Protein AF-A0A452ZP72-F1 (afdb_monomer_lite)

Structure (mmCIF, N/CA/C/O backbone):
data_AF-A0A452ZP72-F1
#
_entry.id   AF-A0A452ZP72-F1
#
loop_
_atom_site.group_PDB
_atom_site.id
_atom_site.type_symbol
_atom_site.label_atom_id
_atom_site.label_alt_id
_atom_site.label_comp_id
_atom_site.label_asym_id
_atom_site.label_entity_id
_atom_site.label_seq_id
_atom_site.pdbx_PDB_ins_code
_atom_site.Cartn_x
_atom_site.Cartn_y
_atom_site.Cartn_z
_atom_site.occupancy
_atom_site.B_iso_or_equiv
_atom_site.auth_seq_id
_atom_site.auth_comp_id
_atom_site.auth_asym_id
_atom_site.auth_atom_id
_atom_site.pdbx_PDB_model_num
ATOM 1 N N . MET A 1 1 ? 50.138 12.616 -92.833 1.00 68.25 1 MET A N 1
ATOM 2 C CA . MET A 1 1 ? 49.060 11.686 -92.427 1.00 68.25 1 MET A CA 1
ATOM 3 C C . MET A 1 1 ? 49.504 10.862 -91.220 1.00 68.25 1 MET A C 1
ATOM 5 O O . MET A 1 1 ? 48.942 11.071 -90.161 1.00 68.25 1 MET A O 1
ATOM 9 N N . LEU A 1 2 ? 50.589 10.076 -91.317 1.00 76.06 2 LEU A N 1
ATOM 10 C CA . LEU A 1 2 ? 51.100 9.261 -90.197 1.00 76.06 2 LEU A CA 1
ATOM 11 C C . LEU A 1 2 ? 51.446 10.046 -88.912 1.00 76.06 2 LEU A C 1
ATOM 13 O O . LEU A 1 2 ? 51.078 9.620 -87.826 1.00 76.06 2 LEU A O 1
ATOM 17 N N . GLU A 1 3 ? 52.134 11.191 -89.017 1.00 76.25 3 GLU A N 1
ATOM 18 C CA . GLU A 1 3 ? 52.510 11.990 -87.833 1.00 76.25 3 GLU A CA 1
ATOM 19 C C . GLU A 1 3 ? 51.294 12.536 -87.075 1.00 76.25 3 GLU A C 1
ATOM 21 O O . GLU A 1 3 ? 51.288 12.573 -85.848 1.00 76.25 3 GLU A O 1
ATOM 26 N N . GLN A 1 4 ? 50.237 12.911 -87.797 1.00 81.62 4 GLN A N 1
ATOM 27 C CA . GLN A 1 4 ? 49.024 13.457 -87.196 1.00 81.62 4 GLN A CA 1
ATOM 28 C C . GLN A 1 4 ? 48.203 12.370 -86.487 1.00 81.62 4 GLN A C 1
ATOM 30 O O . GLN A 1 4 ? 47.705 12.612 -85.389 1.00 81.62 4 GLN A O 1
ATOM 35 N N . ASP A 1 5 ? 48.150 11.155 -87.043 1.00 85.94 5 ASP A N 1
ATOM 36 C CA . ASP A 1 5 ? 47.525 9.994 -86.393 1.00 85.94 5 ASP A CA 1
ATOM 37 C C . ASP A 1 5 ? 48.260 9.583 -85.105 1.00 85.94 5 ASP A C 1
ATOM 39 O O . ASP A 1 5 ? 47.629 9.204 -84.115 1.00 85.94 5 ASP A O 1
ATOM 43 N N . ILE A 1 6 ? 49.594 9.700 -85.083 1.00 86.75 6 ILE A N 1
ATOM 44 C CA . ILE A 1 6 ? 50.407 9.439 -83.885 1.00 86.75 6 ILE A CA 1
ATOM 45 C C . ILE A 1 6 ? 50.089 10.460 -82.788 1.00 86.75 6 ILE A C 1
ATOM 47 O O . ILE A 1 6 ? 49.856 10.066 -81.646 1.00 86.75 6 ILE A O 1
ATOM 51 N N . VAL A 1 7 ? 50.021 11.753 -83.121 1.00 89.75 7 VAL A N 1
ATOM 52 C CA . VAL A 1 7 ? 49.696 12.821 -82.157 1.00 89.75 7 VAL A CA 1
ATOM 53 C C . VAL A 1 7 ? 48.301 12.627 -81.553 1.00 89.75 7 VAL A C 1
ATOM 55 O O . VAL A 1 7 ? 48.147 12.713 -80.335 1.00 89.75 7 VAL A O 1
ATOM 58 N N . VAL A 1 8 ? 47.295 12.295 -82.371 1.00 91.00 8 VAL A N 1
ATOM 59 C CA . VAL A 1 8 ? 45.926 12.024 -81.891 1.00 91.00 8 VAL A CA 1
ATOM 60 C C . VAL A 1 8 ? 45.893 10.805 -80.965 1.00 91.00 8 VAL A C 1
ATOM 62 O O . VAL A 1 8 ? 45.241 10.839 -79.921 1.00 91.00 8 VAL A O 1
ATOM 65 N N . LYS A 1 9 ? 46.630 9.738 -81.295 1.00 91.81 9 LYS A N 1
ATOM 66 C CA . LYS A 1 9 ? 46.684 8.531 -80.461 1.00 91.81 9 LYS A CA 1
ATOM 67 C C . LYS A 1 9 ? 47.405 8.758 -79.131 1.00 91.81 9 LYS A C 1
ATOM 69 O O . LYS A 1 9 ? 46.977 8.205 -78.121 1.00 91.81 9 LYS A O 1
ATOM 74 N N . VAL A 1 10 ? 48.452 9.586 -79.108 1.00 92.44 10 VAL A N 1
ATOM 75 C CA . VAL A 1 10 ? 49.142 9.989 -77.870 1.00 92.44 10 VAL A CA 1
ATOM 76 C C . VAL A 1 10 ? 48.218 10.819 -76.977 1.00 92.44 10 VAL A C 1
ATOM 78 O O . VAL A 1 10 ? 48.087 10.495 -75.801 1.00 92.44 10 VAL A O 1
ATOM 81 N N . ALA A 1 11 ? 47.515 11.812 -77.532 1.00 92.12 11 ALA A N 1
ATOM 82 C CA . ALA A 1 11 ? 46.556 12.623 -76.778 1.00 92.12 11 ALA A CA 1
ATOM 83 C C . ALA A 1 11 ? 45.391 11.783 -76.218 1.00 92.12 11 ALA A C 1
ATOM 85 O O . ALA A 1 11 ? 45.000 11.953 -75.065 1.00 92.12 11 ALA A O 1
ATOM 86 N N . SER A 1 12 ? 44.873 10.830 -77.003 1.00 94.19 12 SER A N 1
ATOM 87 C CA . SER A 1 12 ? 43.841 9.888 -76.547 1.00 94.19 12 SER A CA 1
ATOM 88 C C . SER A 1 12 ? 44.332 9.002 -75.400 1.00 94.19 12 SER A C 1
ATOM 90 O O . SER A 1 12 ? 43.597 8.782 -74.442 1.00 94.19 12 SER A O 1
ATOM 92 N N . LEU A 1 13 ? 45.567 8.501 -75.482 1.00 95.19 13 LEU A N 1
ATOM 93 C CA . LEU A 1 13 ? 46.164 7.661 -74.443 1.00 95.19 13 LEU A CA 1
ATOM 94 C C . LEU A 1 13 ? 46.450 8.454 -73.160 1.00 95.19 13 LEU A C 1
ATOM 96 O O . LEU A 1 13 ? 46.356 7.912 -72.061 1.00 95.19 13 LEU A O 1
ATOM 100 N N . GLU A 1 14 ? 46.803 9.731 -73.281 1.00 94.25 14 GLU A N 1
ATOM 101 C CA . GLU A 1 14 ? 46.988 10.620 -72.135 1.00 94.25 14 GLU A CA 1
ATOM 102 C C . GLU A 1 14 ? 45.658 10.937 -71.435 1.00 94.25 14 GLU A C 1
ATOM 104 O O . GLU A 1 14 ? 45.589 10.856 -70.209 1.00 94.25 14 GLU A O 1
ATOM 109 N N . ALA A 1 15 ? 44.588 11.193 -72.193 1.00 94.62 15 ALA A N 1
ATOM 110 C CA . ALA A 1 15 ? 43.245 11.379 -71.644 1.00 94.62 15 ALA A CA 1
ATOM 111 C C . ALA A 1 15 ? 42.736 10.120 -70.915 1.00 94.62 15 ALA A C 1
ATOM 113 O O . ALA A 1 15 ? 42.246 10.215 -69.792 1.00 94.62 15 ALA A O 1
ATOM 114 N N . GLU A 1 16 ? 42.927 8.934 -71.501 1.00 95.38 16 GLU A N 1
ATOM 115 C CA . GLU A 1 16 ? 42.544 7.658 -70.879 1.00 95.38 16 GLU A CA 1
ATOM 116 C C . GLU A 1 16 ? 43.328 7.388 -69.581 1.00 95.38 16 GLU A C 1
ATOM 118 O O . GLU A 1 16 ? 42.783 6.857 -68.612 1.00 95.38 16 GLU A O 1
ATOM 123 N N . LYS A 1 17 ? 44.611 7.771 -69.519 1.00 95.69 17 LYS A N 1
ATOM 124 C CA . LYS A 1 17 ? 45.401 7.688 -68.280 1.00 95.69 17 LYS A CA 1
ATOM 125 C C . LYS A 1 17 ? 44.855 8.612 -67.197 1.00 95.69 17 LYS A C 1
ATOM 127 O O . LYS A 1 17 ? 44.694 8.168 -66.064 1.00 95.69 17 LYS A O 1
ATOM 132 N N . GLN A 1 18 ? 44.541 9.859 -67.546 1.00 95.88 18 GLN A N 1
ATOM 133 C CA . GLN A 1 18 ? 43.963 10.819 -66.602 1.00 95.88 18 GLN A CA 1
ATOM 134 C C . GLN A 1 18 ? 42.604 10.343 -66.072 1.00 95.88 18 GLN A C 1
ATOM 136 O O . GLN A 1 18 ? 42.349 10.434 -64.871 1.00 95.88 18 GLN A O 1
ATOM 141 N N . GLU A 1 19 ? 41.753 9.791 -66.938 1.00 95.94 19 GLU A N 1
ATOM 142 C CA . GLU A 1 19 ? 40.470 9.208 -66.540 1.00 95.94 19 GLU A CA 1
ATOM 143 C C . GLU A 1 19 ? 40.663 7.996 -65.617 1.00 95.94 19 GLU A C 1
ATOM 145 O O . GLU A 1 19 ? 40.038 7.920 -64.559 1.00 95.94 19 GLU A O 1
ATOM 150 N N . ASN A 1 20 ? 41.582 7.085 -65.951 1.00 96.44 20 ASN A N 1
ATOM 151 C CA . ASN A 1 20 ? 41.918 5.948 -65.092 1.00 96.44 20 ASN A CA 1
ATOM 152 C C . ASN A 1 20 ? 42.427 6.387 -63.712 1.00 96.44 20 ASN A C 1
ATOM 154 O O . ASN A 1 20 ? 42.046 5.794 -62.701 1.00 96.44 20 ASN A O 1
ATOM 158 N N . ASP A 1 21 ? 43.264 7.421 -63.646 1.00 96.81 21 ASP A N 1
ATOM 159 C CA . ASP A 1 21 ? 43.765 7.959 -62.381 1.00 96.81 21 ASP A CA 1
ATOM 160 C C . ASP A 1 21 ? 42.638 8.609 -61.559 1.00 96.81 21 ASP A C 1
ATOM 162 O O . ASP A 1 21 ? 42.568 8.412 -60.341 1.00 96.81 21 ASP A O 1
ATOM 166 N N . ALA A 1 22 ? 41.701 9.307 -62.209 1.00 97.62 22 ALA A N 1
ATOM 167 C CA . ALA A 1 22 ? 40.515 9.863 -61.557 1.00 97.62 22 ALA A CA 1
ATOM 168 C C . ALA A 1 22 ? 39.582 8.766 -61.009 1.00 97.62 22 ALA A C 1
ATOM 170 O O . ALA A 1 22 ? 39.142 8.853 -59.859 1.00 97.62 22 ALA A O 1
ATOM 171 N N . ILE A 1 23 ? 39.329 7.707 -61.787 1.00 97.44 23 ILE A N 1
ATOM 172 C CA . ILE A 1 23 ? 38.537 6.543 -61.357 1.00 97.44 23 ILE A CA 1
ATOM 173 C C . ILE A 1 23 ? 39.211 5.854 -60.170 1.00 97.44 23 ILE A C 1
ATOM 175 O O . ILE A 1 23 ? 38.547 5.556 -59.178 1.00 97.44 23 ILE A O 1
ATOM 179 N N . ARG A 1 24 ? 40.532 5.641 -60.225 1.00 97.44 24 ARG A N 1
ATOM 180 C CA . ARG A 1 24 ? 41.296 5.047 -59.117 1.00 97.44 24 ARG A CA 1
ATOM 181 C C . ARG A 1 24 ? 41.194 5.877 -57.846 1.00 97.44 24 ARG A C 1
ATOM 183 O O . ARG A 1 24 ? 40.966 5.310 -56.782 1.00 97.44 24 ARG A O 1
ATOM 190 N N . LYS A 1 25 ? 41.311 7.202 -57.949 1.00 97.88 25 LYS A N 1
ATOM 191 C CA . LYS A 1 25 ? 41.147 8.098 -56.800 1.00 97.88 25 LYS A CA 1
ATOM 192 C C . LYS A 1 25 ? 39.739 8.000 -56.210 1.00 97.88 25 LYS A C 1
ATOM 194 O O . LYS A 1 25 ? 39.600 7.807 -55.007 1.00 97.88 25 LYS A O 1
ATOM 199 N N . SER A 1 26 ? 38.703 8.063 -57.048 1.00 97.94 26 SER A N 1
ATOM 200 C CA . SER A 1 26 ? 37.313 7.931 -56.595 1.00 97.94 26 SER A CA 1
ATOM 201 C C . SER A 1 26 ? 37.032 6.563 -55.963 1.00 97.94 26 SER A C 1
ATOM 203 O O . SER A 1 26 ? 36.292 6.493 -54.983 1.00 97.94 26 SER A O 1
ATOM 205 N N . LEU A 1 27 ? 37.644 5.490 -56.476 1.00 98.25 27 LEU A N 1
ATOM 206 C CA . LEU A 1 27 ? 37.532 4.146 -55.913 1.00 98.25 27 LEU A CA 1
ATOM 207 C C . LEU A 1 27 ? 38.134 4.069 -54.505 1.00 98.25 27 LEU A C 1
ATOM 209 O O . LEU A 1 27 ? 37.490 3.521 -53.613 1.00 98.25 27 LEU A O 1
ATOM 213 N N . VAL A 1 28 ? 39.322 4.643 -54.294 1.00 97.88 28 VAL A N 1
ATOM 214 C CA . VAL A 1 28 ? 39.957 4.706 -52.965 1.00 97.88 28 VAL A CA 1
ATOM 215 C C . VAL A 1 28 ? 39.090 5.510 -51.996 1.00 97.88 28 VAL A C 1
ATOM 217 O O . VAL A 1 28 ? 38.770 5.030 -50.914 1.00 97.88 28 VAL A O 1
ATOM 220 N N . GLU A 1 29 ? 38.607 6.684 -52.408 1.00 98.06 29 GLU A N 1
ATOM 221 C CA . GLU A 1 29 ? 37.721 7.506 -51.574 1.00 98.06 29 GLU A CA 1
ATOM 222 C C . GLU A 1 29 ? 36.384 6.809 -51.242 1.00 98.06 29 GLU A C 1
ATOM 224 O O . GLU A 1 29 ? 35.776 7.072 -50.200 1.00 98.06 29 GLU A O 1
ATOM 229 N N . ALA A 1 30 ? 35.877 5.945 -52.127 1.00 98.00 30 ALA A N 1
ATOM 230 C CA . ALA A 1 30 ? 34.689 5.135 -51.868 1.00 98.00 30 ALA A CA 1
ATOM 231 C C . ALA A 1 30 ? 34.986 3.975 -50.902 1.00 98.00 30 ALA A C 1
ATOM 233 O O . ALA A 1 30 ? 34.149 3.662 -50.054 1.00 98.00 30 ALA A O 1
ATOM 234 N N . GLN A 1 31 ? 36.170 3.362 -50.996 1.00 97.88 31 GLN A N 1
ATOM 235 C CA . GLN A 1 31 ? 36.631 2.332 -50.060 1.00 97.88 31 GLN A CA 1
ATOM 236 C C . GLN A 1 31 ? 36.780 2.896 -48.645 1.00 97.88 31 GLN A C 1
ATOM 238 O O . GLN A 1 31 ? 36.205 2.338 -47.715 1.00 97.88 31 GLN A O 1
ATOM 243 N N . GLU A 1 32 ? 37.431 4.050 -48.493 1.00 98.00 32 GLU A N 1
ATOM 244 C CA . GLU A 1 32 ? 37.583 4.722 -47.195 1.00 98.00 32 GLU A CA 1
ATOM 245 C C . GLU A 1 32 ? 36.224 5.066 -46.563 1.00 98.00 32 GLU A C 1
ATOM 247 O O . GLU A 1 32 ? 36.004 4.825 -45.374 1.00 98.00 32 GLU A O 1
ATOM 252 N N . ARG A 1 33 ? 35.268 5.569 -47.360 1.00 98.12 33 ARG A N 1
ATOM 253 C CA . ARG A 1 33 ? 33.898 5.823 -46.880 1.00 98.12 33 ARG A CA 1
ATOM 254 C C . ARG A 1 33 ? 33.176 4.545 -46.460 1.00 98.12 33 ARG A C 1
ATOM 256 O O . ARG A 1 33 ? 32.444 4.571 -45.473 1.00 98.12 33 ARG A O 1
ATOM 263 N N . ASN A 1 34 ? 33.353 3.444 -47.189 1.00 98.06 34 ASN A N 1
ATOM 264 C CA . ASN A 1 34 ? 32.767 2.160 -46.809 1.00 98.06 34 ASN A CA 1
ATOM 265 C C . ASN A 1 34 ? 33.345 1.659 -45.483 1.00 98.06 34 ASN A C 1
ATOM 267 O O . ASN A 1 34 ? 32.577 1.233 -44.622 1.00 98.06 34 ASN A O 1
ATOM 271 N N . ASP A 1 35 ? 34.658 1.766 -45.283 1.00 98.00 35 ASP A N 1
ATOM 272 C CA . ASP A 1 35 ? 35.307 1.381 -44.027 1.00 98.00 35 ASP A CA 1
ATOM 273 C C . ASP A 1 35 ? 34.792 2.221 -42.848 1.00 98.00 35 ASP A C 1
ATOM 275 O O . ASP A 1 35 ? 34.465 1.677 -41.789 1.00 98.00 35 ASP A O 1
ATOM 279 N N . GLU A 1 36 ? 34.623 3.534 -43.039 1.00 98.19 36 GLU A N 1
ATOM 280 C CA . GLU A 1 36 ? 34.027 4.415 -42.028 1.00 98.19 36 GLU A CA 1
ATOM 281 C C . GLU A 1 36 ? 32.575 4.013 -41.703 1.00 98.19 36 GLU A C 1
ATOM 283 O O . GLU A 1 36 ? 32.181 3.961 -40.532 1.00 98.19 36 GLU A O 1
ATOM 288 N N . LEU A 1 37 ? 31.770 3.696 -42.723 1.00 98.44 37 LEU A N 1
ATOM 289 C CA . LEU A 1 37 ? 30.397 3.223 -42.540 1.00 98.44 37 LEU A CA 1
ATOM 290 C C . LEU A 1 37 ? 30.350 1.880 -41.805 1.00 98.44 37 LEU A C 1
ATOM 292 O O . LEU A 1 37 ? 29.521 1.720 -40.910 1.00 98.44 37 LEU A O 1
ATOM 296 N N . PHE A 1 38 ? 31.251 0.943 -42.109 1.00 98.44 38 PHE A N 1
ATOM 297 C CA . PHE A 1 38 ? 31.338 -0.333 -41.397 1.00 98.44 38 PHE A CA 1
ATOM 298 C C . PHE A 1 38 ? 31.650 -0.147 -39.912 1.00 98.44 38 PHE A C 1
ATOM 300 O O . PHE A 1 38 ? 31.042 -0.818 -39.073 1.00 98.44 38 PHE A O 1
ATOM 307 N N . MET A 1 39 ? 32.542 0.785 -39.565 1.00 98.00 39 MET A N 1
ATOM 308 C CA . MET A 1 39 ? 32.821 1.096 -38.159 1.00 98.00 39 MET A CA 1
ATOM 309 C C . MET A 1 39 ? 31.594 1.691 -37.460 1.00 98.00 39 MET A C 1
ATOM 311 O O . MET A 1 39 ? 31.232 1.242 -36.373 1.00 98.00 39 MET A O 1
ATOM 315 N N . LYS A 1 40 ? 30.879 2.621 -38.108 1.00 98.38 40 LYS A N 1
ATOM 316 C CA . LYS A 1 40 ? 29.635 3.195 -37.562 1.00 98.38 40 LYS A CA 1
ATOM 317 C C . LYS A 1 40 ? 28.533 2.151 -37.373 1.00 98.38 40 LYS A C 1
ATOM 319 O O . LYS A 1 40 ? 27.814 2.213 -36.376 1.00 98.38 40 LYS A O 1
ATOM 324 N N . ILE A 1 41 ? 28.397 1.201 -38.301 1.00 98.31 41 ILE A N 1
ATOM 325 C CA . ILE A 1 41 ? 27.439 0.090 -38.189 1.00 98.31 41 ILE A CA 1
ATOM 326 C C . ILE A 1 41 ? 27.772 -0.756 -36.962 1.00 98.31 41 ILE A C 1
ATOM 328 O O . ILE A 1 41 ? 26.896 -0.958 -36.127 1.00 98.31 41 ILE A O 1
ATOM 332 N N . ARG A 1 42 ? 29.036 -1.156 -36.788 1.00 98.12 42 ARG A N 1
ATOM 333 C CA . ARG A 1 42 ? 29.473 -1.947 -35.628 1.00 98.12 42 ARG A CA 1
ATOM 334 C C . ARG A 1 42 ? 29.208 -1.233 -34.300 1.00 98.12 42 ARG A C 1
ATOM 336 O O . ARG A 1 42 ? 28.693 -1.839 -33.362 1.00 98.12 42 ARG A O 1
ATOM 343 N N . ASP A 1 43 ? 29.519 0.058 -34.219 1.00 98.25 43 ASP A N 1
ATOM 344 C CA . ASP A 1 43 ? 29.255 0.862 -33.021 1.00 98.25 43 ASP A CA 1
ATOM 345 C C . ASP A 1 43 ? 27.753 0.972 -32.728 1.00 98.25 43 ASP A C 1
ATOM 347 O O . ASP A 1 43 ? 27.326 0.924 -31.571 1.00 98.25 43 ASP A O 1
ATOM 351 N N . SER A 1 44 ? 26.940 1.130 -33.775 1.00 98.25 44 SER A N 1
ATOM 352 C CA . SER A 1 44 ? 25.482 1.172 -33.657 1.00 98.25 44 SER A CA 1
ATOM 353 C C . SER A 1 44 ? 24.908 -0.173 -33.214 1.00 98.25 44 SER A C 1
ATOM 355 O O . SER A 1 44 ? 24.030 -0.203 -32.354 1.00 98.25 44 SER A O 1
ATOM 357 N N . GLU A 1 45 ? 25.407 -1.282 -33.758 1.00 98.50 45 GLU A N 1
ATOM 358 C CA . GLU A 1 45 ? 25.029 -2.636 -33.350 1.00 98.50 45 GLU A CA 1
ATOM 359 C C . GLU A 1 45 ? 25.364 -2.867 -31.879 1.00 98.50 45 GLU A C 1
ATOM 361 O O . GLU A 1 45 ? 24.510 -3.319 -31.119 1.00 98.50 45 GLU A O 1
ATOM 366 N N . TYR A 1 46 ? 26.563 -2.487 -31.436 1.00 98.50 46 TYR A N 1
ATOM 367 C CA . TYR A 1 46 ? 26.951 -2.605 -30.032 1.00 98.50 46 TYR A CA 1
ATOM 368 C C . TYR A 1 46 ? 26.015 -1.815 -29.103 1.00 98.50 46 TYR A C 1
ATOM 370 O O . TYR A 1 46 ? 25.526 -2.349 -28.105 1.00 98.50 46 TYR A O 1
ATOM 378 N N . LYS A 1 47 ? 25.688 -0.567 -29.458 1.00 98.50 47 LYS A N 1
ATOM 379 C CA . LYS A 1 47 ? 24.722 0.251 -28.704 1.00 98.50 47 LYS A CA 1
ATOM 380 C C . LYS A 1 47 ? 23.321 -0.364 -28.697 1.00 98.50 47 LYS A C 1
ATOM 382 O O . LYS A 1 47 ? 22.650 -0.311 -27.669 1.00 98.50 47 LYS A O 1
ATOM 387 N N . ALA A 1 48 ? 22.882 -0.961 -29.805 1.00 98.50 48 ALA A N 1
ATOM 388 C CA . ALA A 1 48 ? 21.588 -1.635 -29.882 1.00 98.50 48 ALA A CA 1
ATOM 389 C C . ALA A 1 48 ? 21.505 -2.821 -28.906 1.00 98.50 48 ALA A C 1
ATOM 391 O O . ALA A 1 48 ? 20.510 -2.941 -28.192 1.00 98.50 48 ALA A O 1
ATOM 392 N N . HIS A 1 49 ? 22.567 -3.627 -28.799 1.00 98.62 49 HIS A N 1
ATOM 393 C CA . HIS A 1 49 ? 22.635 -4.727 -27.829 1.00 98.62 49 HIS A CA 1
ATOM 394 C C . HIS A 1 49 ? 22.598 -4.212 -26.380 1.00 98.62 49 HIS A C 1
ATOM 396 O O . HIS A 1 49 ? 21.808 -4.698 -25.577 1.00 98.62 49 HIS A O 1
ATOM 402 N N . GLN A 1 50 ? 23.361 -3.162 -26.051 1.00 98.56 50 GLN A N 1
ATOM 403 C CA . GLN A 1 50 ? 23.321 -2.563 -24.707 1.00 98.56 50 GLN A CA 1
ATOM 404 C C . GLN A 1 50 ? 21.931 -2.028 -24.327 1.00 98.56 50 GLN A C 1
ATOM 406 O O . GLN A 1 50 ? 21.484 -2.161 -23.181 1.00 98.56 50 GLN A O 1
ATOM 411 N N . LEU A 1 51 ? 21.241 -1.399 -25.282 1.00 98.56 51 LEU A N 1
ATOM 412 C CA . LEU A 1 51 ? 19.875 -0.925 -25.079 1.00 98.56 51 LEU A CA 1
ATOM 413 C C . LEU A 1 51 ? 18.912 -2.096 -24.878 1.00 98.56 51 LEU A C 1
ATOM 415 O O . LEU A 1 51 ? 18.061 -2.025 -23.992 1.00 98.56 51 LEU A O 1
ATOM 419 N N . GLN A 1 52 ? 19.067 -3.179 -25.638 1.00 98.56 52 GLN A N 1
ATOM 420 C CA . GLN A 1 52 ? 18.264 -4.389 -25.485 1.00 98.56 52 GLN A CA 1
ATOM 421 C C . GLN A 1 52 ? 18.428 -5.015 -24.090 1.00 98.56 52 GLN A C 1
ATOM 423 O O . GLN A 1 52 ? 17.421 -5.297 -23.437 1.00 98.56 52 GLN A O 1
ATOM 428 N N . ASP A 1 53 ? 19.659 -5.139 -23.591 1.00 98.62 53 ASP A N 1
ATOM 429 C CA . ASP A 1 53 ? 19.936 -5.649 -22.239 1.00 98.62 53 ASP A CA 1
ATOM 430 C C . ASP A 1 53 ? 19.300 -4.762 -21.160 1.00 98.62 53 ASP A C 1
ATOM 432 O O . ASP A 1 53 ? 18.699 -5.242 -20.193 1.00 98.62 53 ASP A O 1
ATOM 436 N N . THR A 1 54 ? 19.384 -3.442 -21.343 1.00 98.56 54 THR A N 1
ATOM 437 C CA . THR A 1 54 ? 18.773 -2.471 -20.427 1.00 98.56 54 THR A CA 1
ATOM 438 C C . THR A 1 54 ? 17.252 -2.607 -20.415 1.00 98.56 54 THR A C 1
ATOM 440 O O . THR A 1 54 ? 16.646 -2.632 -19.342 1.00 98.56 54 THR A O 1
ATOM 443 N N . VAL A 1 55 ? 16.624 -2.740 -21.586 1.00 98.69 55 VAL A N 1
ATOM 444 C CA . VAL A 1 55 ? 15.176 -2.953 -21.708 1.00 98.69 55 VAL A CA 1
ATOM 445 C C . VAL A 1 55 ? 14.763 -4.251 -21.022 1.00 98.69 55 VAL A C 1
ATOM 447 O O . VAL A 1 55 ? 13.808 -4.239 -20.247 1.00 98.69 55 VAL A O 1
ATOM 450 N N . GLN A 1 56 ? 15.493 -5.348 -21.232 1.00 98.62 56 GLN A N 1
ATOM 451 C CA . GLN A 1 56 ? 15.192 -6.625 -20.585 1.00 98.62 56 GLN A CA 1
ATOM 452 C C . GLN A 1 56 ? 15.295 -6.518 -19.058 1.00 98.62 56 GLN A C 1
ATOM 454 O O . GLN A 1 56 ? 14.403 -6.974 -18.339 1.00 98.62 56 GLN A O 1
ATOM 459 N N . LYS A 1 57 ? 16.337 -5.855 -18.543 1.00 98.50 57 LYS A N 1
ATOM 460 C CA . LYS A 1 57 ? 16.497 -5.618 -17.103 1.00 98.50 57 LYS A CA 1
ATOM 461 C C . LYS A 1 57 ? 15.350 -4.783 -16.528 1.00 98.50 57 LYS A C 1
ATOM 463 O O . LYS A 1 57 ? 14.827 -5.121 -15.468 1.00 98.50 57 LYS A O 1
ATOM 468 N N . LEU A 1 58 ? 14.937 -3.725 -17.227 1.00 98.56 58 LEU A N 1
ATOM 469 C CA . LEU A 1 58 ? 13.805 -2.888 -16.819 1.00 98.56 58 LEU A CA 1
ATOM 470 C C . LEU A 1 58 ? 12.479 -3.655 -16.851 1.00 98.56 58 LEU A C 1
ATOM 472 O O . LEU A 1 58 ? 11.655 -3.465 -15.961 1.00 98.56 58 LEU A O 1
ATOM 476 N N . GLN A 1 59 ? 12.272 -4.540 -17.828 1.00 98.56 59 GLN A N 1
ATOM 477 C CA . GLN A 1 59 ? 11.086 -5.399 -17.887 1.00 98.56 59 GLN A CA 1
ATOM 478 C C . GLN A 1 59 ? 11.017 -6.344 -16.683 1.00 98.56 59 GLN A C 1
ATOM 480 O O . GLN A 1 59 ? 9.967 -6.450 -16.052 1.00 98.56 59 GLN A O 1
ATOM 485 N N . VAL A 1 60 ? 12.132 -6.988 -16.327 1.00 98.56 60 VAL A N 1
ATOM 486 C CA . VAL A 1 60 ? 12.201 -7.868 -15.150 1.00 98.56 60 VAL A CA 1
ATOM 487 C C . VAL A 1 60 ? 11.947 -7.084 -13.857 1.00 98.56 60 VAL A C 1
ATOM 489 O O . VAL A 1 60 ? 11.155 -7.531 -13.025 1.00 98.56 60 VAL A O 1
ATOM 492 N N . ASP A 1 61 ? 12.549 -5.900 -13.699 1.00 98.50 61 ASP A N 1
ATOM 493 C CA . ASP A 1 61 ? 12.311 -5.032 -12.534 1.00 98.50 61 ASP A CA 1
ATOM 494 C C . ASP A 1 61 ? 10.841 -4.588 -12.453 1.00 98.50 61 ASP A C 1
ATOM 496 O O . ASP A 1 61 ? 10.219 -4.670 -11.395 1.00 98.50 61 ASP A O 1
ATOM 500 N N . ALA A 1 62 ? 10.240 -4.199 -13.581 1.00 98.50 62 ALA A N 1
ATOM 501 C CA . ALA A 1 62 ? 8.832 -3.816 -13.641 1.00 98.50 62 ALA A CA 1
ATOM 502 C C . ALA A 1 62 ? 7.901 -4.970 -13.237 1.00 98.50 62 ALA A C 1
ATOM 504 O O . ALA A 1 62 ? 6.979 -4.759 -12.448 1.00 98.50 62 ALA A O 1
ATOM 505 N N . ILE A 1 63 ? 8.155 -6.191 -13.719 1.00 98.38 63 ILE A N 1
ATOM 506 C CA . ILE A 1 63 ? 7.381 -7.383 -13.342 1.00 98.38 63 ILE A CA 1
ATOM 507 C C . ILE A 1 63 ? 7.508 -7.656 -11.838 1.00 98.38 63 ILE A C 1
ATOM 509 O O . ILE A 1 63 ? 6.496 -7.874 -11.170 1.00 98.38 63 ILE A O 1
ATOM 513 N N . SER A 1 64 ? 8.724 -7.591 -11.289 1.00 98.38 64 SER A N 1
ATOM 514 C CA . SER A 1 64 ? 8.975 -7.787 -9.856 1.00 98.38 64 SER A CA 1
ATOM 515 C C . SER A 1 64 ? 8.216 -6.766 -8.998 1.00 98.38 64 SER A C 1
ATOM 517 O O . SER A 1 64 ? 7.488 -7.136 -8.072 1.00 98.38 64 SER A O 1
ATOM 519 N N . ARG A 1 65 ? 8.288 -5.478 -9.361 1.00 98.44 65 ARG A N 1
ATOM 520 C CA . ARG A 1 65 ? 7.571 -4.398 -8.664 1.00 98.44 65 ARG A CA 1
ATOM 521 C C . ARG A 1 65 ? 6.059 -4.557 -8.740 1.00 98.44 65 ARG A C 1
ATOM 523 O O . ARG A 1 65 ? 5.384 -4.376 -7.730 1.00 98.44 65 ARG A O 1
ATOM 530 N N . LEU A 1 66 ? 5.521 -4.917 -9.907 1.00 98.50 66 LEU A N 1
ATOM 531 C CA . LEU A 1 66 ? 4.087 -5.168 -10.068 1.00 98.50 66 LEU A CA 1
ATOM 532 C C . LEU A 1 66 ? 3.627 -6.354 -9.213 1.00 98.50 66 LEU A C 1
ATOM 534 O O . LEU A 1 66 ? 2.582 -6.265 -8.573 1.00 98.50 66 LEU A O 1
ATOM 538 N N . SER A 1 67 ? 4.415 -7.430 -9.142 1.00 98.25 67 SER A N 1
ATOM 539 C CA . SER A 1 67 ? 4.114 -8.576 -8.278 1.00 98.25 67 SER A CA 1
ATOM 540 C C . SER A 1 67 ? 4.109 -8.188 -6.797 1.00 98.25 67 SER A C 1
ATOM 542 O O . SER A 1 67 ? 3.178 -8.544 -6.075 1.00 98.25 67 SER A O 1
ATOM 544 N N . SER A 1 68 ? 5.111 -7.425 -6.347 1.00 98.44 68 SER A N 1
ATOM 545 C CA . SER A 1 68 ? 5.178 -6.921 -4.970 1.00 98.44 68 SER A CA 1
ATOM 546 C C . SER A 1 68 ? 3.984 -6.025 -4.639 1.00 98.44 68 SER A C 1
ATOM 548 O O . SER A 1 68 ? 3.374 -6.183 -3.587 1.00 98.44 68 SER A O 1
ATOM 550 N N . PHE A 1 69 ? 3.606 -5.129 -5.554 1.00 98.50 69 PHE A N 1
ATOM 551 C CA . PHE A 1 69 ? 2.457 -4.241 -5.378 1.00 98.50 69 PHE A CA 1
ATOM 552 C C . PHE A 1 69 ? 1.137 -5.012 -5.245 1.00 98.50 69 PHE A C 1
ATOM 554 O O . PHE A 1 69 ? 0.289 -4.662 -4.426 1.00 98.50 69 PHE A O 1
ATOM 561 N N . VAL A 1 70 ? 0.947 -6.073 -6.036 1.00 98.56 70 VAL A N 1
ATOM 562 C CA . VAL A 1 70 ? -0.251 -6.920 -5.940 1.00 98.56 70 VAL A CA 1
ATOM 563 C C . VAL A 1 70 ? -0.324 -7.619 -4.582 1.00 98.56 70 VAL A C 1
ATOM 565 O O . VAL A 1 70 ? -1.398 -7.626 -3.979 1.00 98.56 70 VAL A O 1
ATOM 568 N N . LEU A 1 71 ? 0.792 -8.159 -4.085 1.00 98.00 71 LEU A N 1
ATOM 569 C CA . LEU A 1 71 ? 0.854 -8.797 -2.766 1.00 98.00 71 LEU A CA 1
ATOM 570 C C . LEU A 1 71 ? 0.573 -7.795 -1.641 1.00 98.00 71 LEU A C 1
ATOM 572 O O . LEU A 1 71 ? -0.312 -8.029 -0.822 1.00 98.00 71 LEU A O 1
ATOM 576 N N . GLU A 1 72 ? 1.239 -6.640 -1.656 1.00 97.50 72 GLU A N 1
ATOM 577 C CA . GLU A 1 72 ? 1.032 -5.580 -0.662 1.00 97.50 72 GLU A CA 1
ATOM 578 C C . GLU A 1 72 ? -0.425 -5.091 -0.648 1.00 97.50 72 GLU A C 1
ATOM 580 O O . GLU A 1 72 ? -1.018 -4.879 0.412 1.00 97.50 72 GLU A O 1
ATOM 585 N N . LYS A 1 73 ? -1.052 -4.964 -1.823 1.00 98.38 73 LYS A N 1
ATOM 586 C CA . LYS A 1 73 ? -2.468 -4.599 -1.923 1.00 98.38 73 LYS A CA 1
ATOM 587 C C . LYS A 1 73 ? -3.378 -5.663 -1.301 1.00 98.38 73 LYS A C 1
ATOM 589 O O . LYS A 1 73 ? -4.305 -5.306 -0.575 1.00 98.38 73 LYS A O 1
ATOM 594 N N . GLN A 1 74 ? -3.121 -6.946 -1.558 1.00 98.31 74 GLN A N 1
ATOM 595 C CA . GLN A 1 74 ? -3.889 -8.047 -0.963 1.00 98.31 74 GLN A CA 1
ATOM 596 C C . GLN A 1 74 ? -3.749 -8.078 0.564 1.00 98.31 74 GLN A C 1
ATOM 598 O O . GLN A 1 74 ? -4.751 -8.223 1.265 1.00 98.31 74 GLN A O 1
ATOM 603 N N . GLU A 1 75 ? -2.536 -7.887 1.084 1.00 98.12 75 GLU A N 1
ATOM 604 C CA . GLU A 1 75 ? -2.283 -7.783 2.524 1.00 98.12 75 GLU A CA 1
ATOM 605 C C . GLU A 1 75 ? -2.993 -6.568 3.133 1.00 98.12 75 GLU A C 1
ATOM 607 O O . GLU A 1 75 ? -3.665 -6.693 4.158 1.00 98.12 75 GLU A O 1
ATOM 612 N N . SER A 1 76 ? -2.932 -5.406 2.475 1.00 98.38 76 SER A N 1
ATOM 613 C CA . SER A 1 76 ? -3.639 -4.192 2.902 1.00 98.38 76 SER A CA 1
ATOM 614 C C . SER A 1 76 ? -5.150 -4.415 3.000 1.00 98.38 76 SER A C 1
ATOM 616 O O . SER A 1 76 ? -5.778 -4.024 3.987 1.00 98.38 76 SER A O 1
ATOM 618 N N . ASP A 1 77 ? -5.747 -5.070 2.005 1.00 98.50 77 ASP A N 1
ATOM 619 C CA . ASP A 1 77 ? -7.183 -5.344 1.985 1.00 98.50 77 ASP A CA 1
ATOM 620 C C . ASP A 1 77 ? -7.579 -6.389 3.045 1.00 98.50 77 ASP A C 1
ATOM 622 O O . ASP A 1 77 ? -8.604 -6.226 3.717 1.00 98.50 77 ASP A O 1
ATOM 626 N N . ALA A 1 78 ? -6.739 -7.401 3.287 1.00 98.56 78 ALA A N 1
ATOM 627 C CA . ALA A 1 78 ? -6.927 -8.356 4.380 1.00 98.56 78 ALA A CA 1
ATOM 628 C C . ALA A 1 78 ? -6.871 -7.672 5.759 1.00 98.56 78 ALA A C 1
ATOM 630 O O . ALA A 1 78 ? -7.742 -7.902 6.603 1.00 98.56 78 ALA A O 1
ATOM 631 N N . VAL A 1 79 ? -5.900 -6.778 5.972 1.00 98.50 79 VAL A N 1
ATOM 632 C CA . VAL A 1 79 ? -5.761 -5.999 7.212 1.00 98.50 79 VAL A CA 1
ATOM 633 C C . VAL A 1 79 ? -6.955 -5.070 7.417 1.00 98.50 79 VAL A C 1
ATOM 635 O O . VAL A 1 79 ? -7.500 -5.015 8.520 1.00 98.50 79 VAL A O 1
ATOM 638 N N . LYS A 1 80 ? -7.421 -4.374 6.371 1.00 98.62 80 LYS A N 1
ATOM 639 C CA . LYS A 1 80 ? -8.626 -3.529 6.454 1.00 98.62 80 LYS A CA 1
ATOM 640 C C . LYS A 1 80 ? -9.847 -4.340 6.869 1.00 98.62 80 LYS A C 1
ATOM 642 O O . LYS A 1 80 ? -10.585 -3.902 7.749 1.00 98.62 80 LYS A O 1
ATOM 647 N N . LYS A 1 81 ? -10.040 -5.529 6.290 1.00 98.69 81 LYS A N 1
ATOM 648 C CA . LYS A 1 81 ? -11.141 -6.421 6.666 1.00 98.69 81 LYS A CA 1
ATOM 649 C C . LYS A 1 81 ? -11.040 -6.837 8.137 1.00 98.69 81 LYS A C 1
ATOM 651 O O . LYS A 1 81 ? -11.996 -6.641 8.888 1.00 98.69 81 LYS A O 1
ATOM 656 N N . ALA A 1 82 ? -9.877 -7.316 8.576 1.00 98.62 82 ALA A N 1
ATOM 657 C CA . ALA A 1 82 ? -9.654 -7.699 9.971 1.00 98.62 82 ALA A CA 1
ATOM 658 C C . ALA A 1 82 ? -9.900 -6.529 10.943 1.00 98.62 82 ALA A C 1
ATOM 660 O O . ALA A 1 82 ? -10.523 -6.713 11.989 1.00 98.62 82 ALA A O 1
ATOM 661 N N . LEU A 1 83 ? -9.488 -5.312 10.572 1.00 98.62 83 LEU A N 1
ATOM 662 C CA . LEU A 1 83 ? -9.735 -4.098 11.349 1.00 98.62 83 LEU A CA 1
ATOM 663 C C . LEU A 1 83 ? -11.232 -3.783 11.460 1.00 98.62 83 LEU A C 1
ATOM 665 O O . LEU A 1 83 ? -11.699 -3.447 12.547 1.00 98.62 83 LEU A O 1
ATOM 669 N N . THR A 1 84 ? -11.992 -3.895 10.367 1.00 98.44 84 THR A N 1
ATOM 670 C CA . THR A 1 84 ? -13.449 -3.679 10.406 1.00 98.44 84 THR A CA 1
ATOM 671 C C . THR A 1 84 ? -14.158 -4.707 11.283 1.00 98.44 84 THR A C 1
ATOM 673 O O . THR A 1 84 ? -15.013 -4.335 12.082 1.00 98.44 84 THR A O 1
ATOM 676 N N . GLU A 1 85 ? -13.756 -5.978 11.221 1.00 98.56 85 GLU A N 1
ATOM 677 C CA . GLU A 1 85 ? -14.321 -7.018 12.083 1.00 98.56 85 GLU A CA 1
ATOM 678 C C . GLU A 1 85 ? -13.959 -6.805 13.559 1.00 98.56 85 GLU A C 1
ATOM 680 O O . GLU A 1 85 ? -14.798 -6.992 14.437 1.00 98.56 85 GLU A O 1
ATOM 685 N N . ALA A 1 86 ? -12.718 -6.409 13.858 1.00 98.56 86 ALA A N 1
ATOM 686 C CA . ALA A 1 86 ? -12.290 -6.100 15.221 1.00 98.56 86 ALA A CA 1
ATOM 687 C C . ALA A 1 86 ? -13.054 -4.899 15.800 1.00 98.56 86 ALA A C 1
ATOM 689 O O . ALA A 1 86 ? -13.469 -4.943 16.957 1.00 98.56 86 ALA A O 1
ATOM 690 N N . ARG A 1 87 ? -13.297 -3.858 14.990 1.00 98.44 87 ARG A N 1
ATOM 691 C CA . ARG A 1 87 ? -14.147 -2.721 15.376 1.00 98.44 87 ARG A CA 1
ATOM 692 C C . ARG A 1 87 ? -15.570 -3.169 15.706 1.00 98.44 87 ARG A C 1
ATOM 694 O O . ARG A 1 87 ? -16.050 -2.831 16.780 1.00 98.44 87 ARG A O 1
ATOM 701 N N . GLY A 1 88 ? -16.181 -4.005 14.863 1.00 98.69 88 GLY A N 1
ATOM 702 C CA . GLY A 1 88 ? -17.513 -4.560 15.130 1.00 98.69 88 GLY A CA 1
ATOM 703 C C . GLY A 1 88 ? -17.578 -5.365 16.434 1.00 98.69 88 GLY A C 1
ATOM 704 O O . GLY A 1 88 ? -18.453 -5.127 17.261 1.00 98.69 88 GLY A O 1
ATOM 705 N N . ARG A 1 89 ? -16.596 -6.246 16.687 1.00 98.62 89 ARG A N 1
ATOM 706 C CA . ARG A 1 89 ? -16.520 -7.004 17.954 1.00 98.62 89 ARG A CA 1
ATOM 707 C C . ARG A 1 89 ? -16.376 -6.091 19.176 1.00 98.62 89 ARG A C 1
ATOM 709 O O . ARG A 1 89 ? -16.955 -6.379 20.218 1.00 98.62 89 ARG A O 1
ATOM 716 N N . ASN A 1 90 ? -15.616 -5.003 19.065 1.00 98.44 90 ASN A N 1
ATOM 717 C CA . ASN A 1 90 ? -15.489 -4.032 20.151 1.00 98.44 90 ASN A CA 1
ATOM 718 C C . ASN A 1 90 ? -16.810 -3.300 20.414 1.00 98.44 90 ASN A C 1
ATOM 720 O O . ASN A 1 90 ? -17.174 -3.132 21.573 1.00 98.44 90 ASN A O 1
ATOM 724 N N . GLU A 1 91 ? -17.544 -2.906 19.372 1.00 98.56 91 GLU A N 1
ATOM 725 C CA . GLU A 1 91 ? -18.875 -2.300 19.518 1.00 98.56 91 GLU A CA 1
ATOM 726 C C . GLU A 1 91 ? -19.870 -3.254 20.198 1.00 98.56 91 GLU A C 1
ATOM 728 O O . GLU A 1 91 ? -20.618 -2.837 21.080 1.00 98.56 91 GLU A O 1
ATOM 733 N N . ASP A 1 92 ? -19.844 -4.545 19.851 1.00 98.50 92 ASP A N 1
ATOM 734 C CA . ASP A 1 92 ? -20.656 -5.572 20.519 1.00 98.50 92 ASP A CA 1
ATOM 735 C C . ASP A 1 92 ? -20.300 -5.720 22.006 1.00 98.50 92 ASP A C 1
ATOM 737 O O . ASP A 1 92 ? -21.187 -5.843 22.855 1.00 98.50 92 ASP A O 1
ATOM 741 N N . LEU A 1 93 ? -19.004 -5.700 22.338 1.00 98.69 93 LEU A N 1
ATOM 742 C CA . LEU A 1 93 ? -18.534 -5.767 23.723 1.00 98.69 93 LEU A CA 1
ATOM 743 C C . LEU A 1 93 ? -18.926 -4.523 24.526 1.00 98.69 93 LEU A C 1
ATOM 745 O O . LEU A 1 93 ? -19.286 -4.660 25.694 1.00 98.69 93 LEU A O 1
ATOM 749 N N . ILE A 1 94 ? -18.881 -3.335 23.918 1.00 98.56 94 ILE A N 1
ATOM 750 C CA . ILE A 1 94 ? -19.332 -2.087 24.550 1.00 98.56 94 ILE A CA 1
ATOM 751 C C . ILE A 1 94 ? -20.821 -2.184 24.883 1.00 98.56 94 ILE A C 1
ATOM 753 O O . ILE A 1 94 ? -21.167 -2.037 26.052 1.00 98.56 94 ILE A O 1
ATOM 757 N N . ARG A 1 95 ? -21.671 -2.559 23.916 1.00 98.62 95 ARG A N 1
ATOM 758 C CA . ARG A 1 95 ? -23.113 -2.760 24.159 1.00 98.62 95 ARG A CA 1
ATOM 759 C C . ARG A 1 95 ? -23.380 -3.751 25.289 1.00 98.62 95 ARG A C 1
ATOM 761 O O . ARG A 1 95 ? -24.199 -3.503 26.164 1.00 98.62 95 ARG A O 1
ATOM 768 N N . ARG A 1 96 ? -22.656 -4.875 25.316 1.00 98.69 96 ARG A N 1
ATOM 769 C CA . ARG A 1 96 ? -22.809 -5.872 26.385 1.00 98.69 96 ARG A CA 1
ATOM 770 C C . ARG A 1 96 ? -22.383 -5.336 27.754 1.00 98.69 96 ARG A C 1
ATOM 772 O O . ARG A 1 96 ? -22.968 -5.735 28.757 1.00 98.69 96 ARG A O 1
ATOM 779 N N . ASN A 1 97 ? -21.352 -4.497 27.812 1.00 98.44 97 ASN A N 1
ATOM 780 C CA . ASN A 1 97 ? -20.930 -3.864 29.060 1.00 98.44 97 ASN A CA 1
ATOM 781 C C . ASN A 1 97 ? -21.956 -2.835 29.541 1.00 98.44 97 ASN A C 1
ATOM 783 O O . ASN A 1 97 ? -22.233 -2.810 30.735 1.00 98.44 97 ASN A O 1
ATOM 787 N N . GLU A 1 98 ? -22.544 -2.050 28.639 1.00 98.56 98 GLU A N 1
ATOM 788 C CA . GLU A 1 98 ? -23.651 -1.134 28.952 1.00 98.56 98 GLU A CA 1
ATOM 789 C C . GLU A 1 98 ? -24.847 -1.908 29.534 1.00 98.56 98 GLU A C 1
ATOM 791 O O . GLU A 1 98 ? -25.270 -1.621 30.650 1.00 98.56 98 GLU A O 1
ATOM 796 N N . ASP A 1 99 ? -25.277 -2.998 28.885 1.00 98.62 99 ASP A N 1
ATOM 797 C CA . ASP A 1 99 ? -26.348 -3.871 29.398 1.00 98.62 99 ASP A CA 1
ATOM 798 C C . ASP A 1 99 ? -26.044 -4.454 30.794 1.00 98.62 99 ASP A C 1
ATOM 800 O O . ASP A 1 99 ? -26.955 -4.760 31.568 1.00 98.62 99 ASP A O 1
ATOM 804 N N . LEU A 1 100 ? -24.768 -4.719 31.100 1.00 98.69 100 LEU A N 1
ATOM 805 C CA . LEU A 1 100 ? -24.343 -5.231 32.406 1.00 98.69 100 LEU A CA 1
ATOM 806 C C . LEU A 1 100 ? -24.298 -4.129 33.466 1.00 98.69 100 LEU A C 1
ATOM 808 O O . LEU A 1 100 ? -24.618 -4.411 34.620 1.00 98.69 100 LEU A O 1
ATOM 812 N N . LEU A 1 101 ? -23.916 -2.908 33.089 1.00 98.56 101 LEU A N 1
ATOM 813 C CA . LEU A 1 101 ? -23.964 -1.741 33.967 1.00 98.56 101 LEU A CA 1
ATOM 814 C C . LEU A 1 101 ? -25.407 -1.451 34.385 1.00 98.56 101 LEU A C 1
ATOM 816 O O . LEU A 1 101 ? -25.672 -1.405 35.583 1.00 98.56 101 LEU A O 1
ATOM 820 N N . ASP A 1 102 ? -26.345 -1.420 33.438 1.00 98.62 102 ASP A N 1
ATOM 821 C CA . ASP A 1 102 ? -27.768 -1.201 33.731 1.00 98.62 102 ASP A CA 1
ATOM 822 C C . ASP A 1 102 ? -28.322 -2.256 34.707 1.00 98.62 102 ASP A C 1
ATOM 824 O O . ASP A 1 102 ? -29.024 -1.944 35.671 1.00 98.62 102 ASP A O 1
ATOM 828 N N . ARG A 1 103 ? -27.957 -3.532 34.515 1.00 98.62 103 ARG A N 1
ATOM 829 C CA . ARG A 1 103 ? -28.350 -4.608 35.444 1.00 98.62 103 ARG A CA 1
ATOM 830 C C . ARG A 1 103 ? -27.734 -4.446 36.825 1.00 98.62 103 ARG A C 1
ATOM 832 O O . ARG A 1 103 ? -28.382 -4.791 37.812 1.00 98.62 103 ARG A O 1
ATOM 839 N N . ASN A 1 104 ? -26.486 -3.997 36.905 1.00 98.50 104 ASN A N 1
ATOM 840 C CA . ASN A 1 104 ? -25.838 -3.744 38.186 1.00 98.50 104 ASN A CA 1
ATOM 841 C C . ASN A 1 104 ? -26.532 -2.597 38.919 1.00 98.50 104 ASN A C 1
ATOM 843 O O . ASN A 1 104 ? -26.794 -2.741 40.110 1.00 98.50 104 ASN A O 1
ATOM 847 N N . ASP A 1 105 ? -26.910 -1.529 38.220 1.00 98.56 105 ASP A N 1
ATOM 848 C CA . ASP A 1 105 ? -27.665 -0.416 38.801 1.00 98.56 105 ASP A CA 1
ATOM 849 C C . ASP A 1 105 ? -29.021 -0.882 39.355 1.00 98.56 105 ASP A C 1
ATOM 851 O O . ASP A 1 105 ? -29.409 -0.510 40.465 1.00 98.56 105 ASP A O 1
ATOM 855 N N . ASP A 1 106 ? -29.725 -1.763 38.641 1.00 98.50 106 ASP A N 1
ATOM 856 C CA . ASP A 1 106 ? -30.970 -2.369 39.128 1.00 98.50 106 ASP A CA 1
ATOM 857 C C . ASP A 1 106 ? -30.762 -3.269 40.356 1.00 98.50 106 ASP A C 1
ATOM 859 O O . ASP A 1 106 ? -31.612 -3.321 41.252 1.00 98.50 106 ASP A O 1
ATOM 863 N N . LEU A 1 107 ? -29.646 -4.000 40.418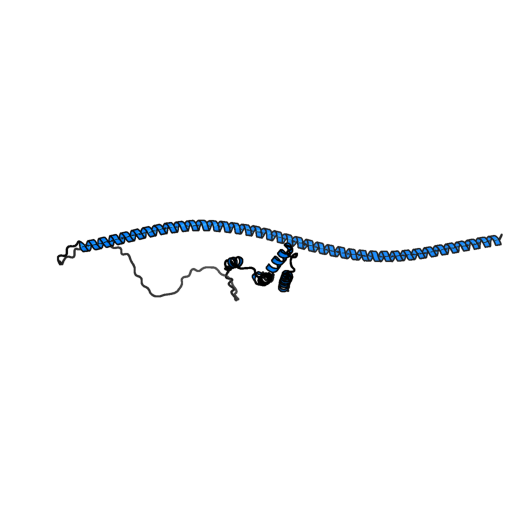 1.00 98.50 107 LEU A N 1
ATOM 864 C CA . LEU A 1 107 ? -29.292 -4.812 41.584 1.00 98.50 107 LEU A CA 1
ATOM 865 C C . LEU A 1 107 ? -28.906 -3.946 42.785 1.00 98.50 107 LEU A C 1
ATOM 867 O O . LEU A 1 107 ? -29.284 -4.287 43.905 1.00 98.50 107 LEU A O 1
ATOM 871 N N . ILE A 1 108 ? -28.206 -2.831 42.564 1.00 98.44 108 ILE A N 1
ATOM 872 C CA . ILE A 1 108 ? -27.862 -1.858 43.607 1.00 98.44 108 ILE A CA 1
ATOM 873 C C . ILE A 1 108 ? -29.140 -1.289 44.224 1.00 98.44 108 ILE A C 1
ATOM 875 O O . ILE A 1 108 ? -29.300 -1.378 45.439 1.00 98.44 108 ILE A O 1
ATOM 879 N N . LYS A 1 109 ? -30.104 -0.838 43.410 1.00 98.56 109 LYS A N 1
ATOM 880 C CA . LYS A 1 109 ? -31.406 -0.350 43.910 1.00 98.56 109 LYS A CA 1
ATOM 881 C C . LYS A 1 109 ? -32.123 -1.391 44.773 1.00 98.56 109 LYS A C 1
ATOM 883 O O . LYS A 1 109 ? -32.614 -1.080 45.852 1.00 98.56 109 LYS A O 1
ATOM 888 N N . LYS A 1 110 ? -32.147 -2.658 44.342 1.00 98.56 110 LYS A N 1
ATOM 889 C CA . LYS A 1 110 ? -32.753 -3.747 45.133 1.00 98.56 110 LYS A CA 1
ATOM 890 C C . LYS A 1 110 ? -32.018 -4.004 46.446 1.00 98.56 110 LYS A C 1
ATOM 892 O O . LYS A 1 110 ? -32.654 -4.359 47.437 1.00 98.56 110 LYS A O 1
ATOM 897 N N . LEU A 1 111 ? -30.691 -3.881 46.460 1.00 98.31 111 LEU A N 1
ATOM 898 C CA . LEU A 1 111 ? -29.903 -4.009 47.685 1.00 98.31 111 LEU A CA 1
ATOM 899 C C . LEU A 1 111 ? -30.209 -2.872 48.660 1.00 98.31 111 LEU A C 1
ATOM 901 O O . LEU A 1 111 ? -30.371 -3.150 49.846 1.00 98.31 111 LEU A O 1
ATOM 905 N N . GLU A 1 112 ? -30.339 -1.640 48.170 1.00 98.19 112 GLU A N 1
ATOM 906 C CA . GLU A 1 112 ? -30.738 -0.476 48.972 1.00 98.19 112 GLU A CA 1
ATOM 907 C C . GLU A 1 112 ? -32.136 -0.678 49.578 1.00 98.19 112 GLU A C 1
ATOM 909 O O . GLU A 1 112 ? -32.299 -0.580 50.795 1.00 98.19 112 GLU A O 1
ATOM 914 N N . GLU A 1 113 ? -33.123 -1.084 48.772 1.00 98.25 113 GLU A N 1
ATOM 915 C CA . GLU A 1 113 ? -34.476 -1.408 49.251 1.00 98.25 113 GLU A CA 1
ATOM 916 C C . GLU A 1 113 ? -34.449 -2.492 50.342 1.00 98.25 113 GLU A C 1
ATOM 918 O O . GLU A 1 113 ? -35.080 -2.358 51.394 1.00 98.25 113 GLU A O 1
ATOM 923 N N . LEU A 1 114 ? -33.693 -3.575 50.131 1.00 98.31 114 LEU A N 1
ATOM 924 C CA . LEU A 1 114 ? -33.559 -4.640 51.123 1.00 98.31 114 LEU A CA 1
ATOM 925 C C . LEU A 1 114 ? -32.877 -4.146 52.404 1.00 98.31 114 LEU A C 1
ATOM 927 O O . LEU A 1 114 ? -33.346 -4.483 53.493 1.00 98.31 114 LEU A O 1
ATOM 931 N N . GLN A 1 115 ? -31.828 -3.329 52.304 1.00 98.25 115 GLN A N 1
ATOM 932 C CA . GLN A 1 115 ? -31.170 -2.721 53.464 1.00 98.25 115 GLN A CA 1
ATOM 933 C C . GLN A 1 115 ? -32.145 -1.867 54.283 1.00 98.25 115 GLN A C 1
ATOM 935 O O . GLN A 1 115 ? -32.192 -2.013 55.507 1.00 98.25 115 GLN A O 1
ATOM 940 N N . GLU A 1 116 ? -32.985 -1.056 53.636 1.00 98.06 116 GLU A N 1
ATOM 941 C CA . GLU A 1 116 ? -34.031 -0.287 54.320 1.00 98.06 116 GLU A CA 1
ATOM 942 C C . GLU A 1 116 ? -35.037 -1.199 55.039 1.00 98.06 116 GLU A C 1
ATOM 944 O O . GLU A 1 116 ? -35.428 -0.934 56.184 1.00 98.06 116 GLU A O 1
ATOM 949 N N . THR A 1 117 ? -35.453 -2.306 54.408 1.00 98.19 117 THR A N 1
ATOM 950 C CA . THR A 1 117 ? -36.368 -3.258 55.059 1.00 98.19 117 THR A CA 1
ATOM 951 C C . THR A 1 117 ? -35.746 -3.923 56.283 1.00 98.19 117 THR A C 1
ATOM 953 O O . THR A 1 117 ? -36.428 -4.052 57.304 1.00 98.19 117 THR A O 1
ATOM 956 N N . VAL A 1 118 ? -34.465 -4.297 56.214 1.00 98.31 118 VAL A N 1
ATOM 957 C CA . VAL A 1 118 ? -33.722 -4.883 57.337 1.00 98.31 118 VAL A CA 1
ATOM 958 C C . VAL A 1 118 ? -33.625 -3.877 58.476 1.00 98.31 118 VAL A C 1
ATOM 960 O O . VAL A 1 118 ? -34.062 -4.189 59.580 1.00 98.31 118 VAL A O 1
ATOM 963 N N . GLN A 1 119 ? -33.195 -2.643 58.202 1.00 97.94 119 GLN A N 1
ATOM 964 C CA . GLN A 1 119 ? -33.083 -1.592 59.217 1.00 97.94 119 GLN A CA 1
ATOM 965 C C . GLN A 1 119 ? -34.429 -1.317 59.912 1.00 97.94 119 GLN A C 1
ATOM 967 O O . GLN A 1 119 ? -34.508 -1.136 61.131 1.00 97.94 119 GLN A O 1
ATOM 972 N N . LYS A 1 120 ? -35.531 -1.341 59.154 1.00 98.06 120 LYS A N 1
ATOM 973 C CA . LYS A 1 120 ? -36.886 -1.186 59.701 1.00 98.06 120 LYS A CA 1
ATOM 974 C C . LYS A 1 120 ? -37.304 -2.364 60.585 1.00 98.06 120 LYS A C 1
ATOM 976 O O . LYS A 1 120 ? -37.985 -2.152 61.591 1.00 98.06 120 LYS A O 1
ATOM 981 N N . LEU A 1 121 ? -36.9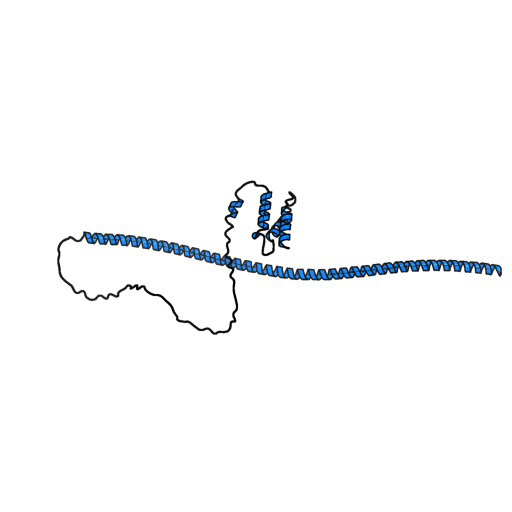61 -3.596 60.208 1.00 97.88 121 LEU A N 1
ATOM 982 C CA . LEU A 1 121 ? -37.237 -4.790 61.011 1.00 97.88 121 LEU A CA 1
ATOM 983 C C . LEU A 1 121 ? -36.387 -4.820 62.284 1.00 97.88 121 LEU A C 1
ATOM 985 O O . LEU A 1 121 ? -36.930 -5.106 63.349 1.00 97.88 121 LEU A O 1
ATOM 989 N N . GLU A 1 122 ? -35.111 -4.451 62.200 1.00 97.19 122 GLU A N 1
ATOM 990 C CA . GLU A 1 122 ? -34.213 -4.298 63.350 1.00 97.19 122 GLU A CA 1
ATOM 991 C C . GLU A 1 122 ? -34.767 -3.278 64.352 1.00 97.19 122 GLU A C 1
ATOM 993 O O . GLU A 1 122 ? -34.889 -3.584 65.540 1.00 97.19 122 GLU A O 1
ATOM 998 N N . GLY A 1 123 ? -35.220 -2.110 63.880 1.00 96.56 123 GLY A N 1
ATOM 999 C CA . GLY A 1 123 ? -35.861 -1.105 64.734 1.00 96.56 123 GLY A CA 1
ATOM 1000 C C . GLY A 1 123 ? -37.138 -1.616 65.414 1.00 96.56 123 GLY A C 1
ATOM 1001 O O . GLY A 1 123 ? -37.337 -1.413 66.612 1.00 96.56 123 GLY A O 1
ATOM 1002 N N . LYS A 1 124 ? -37.997 -2.344 64.684 1.00 97.88 124 LYS A N 1
ATOM 1003 C CA . LYS A 1 124 ? -39.183 -2.996 65.273 1.00 97.88 124 LYS A CA 1
ATOM 1004 C C . LYS A 1 124 ? -38.803 -4.052 66.312 1.00 97.88 124 LYS A C 1
ATOM 1006 O O . LYS A 1 124 ? -39.456 -4.122 67.349 1.00 97.88 124 LYS A O 1
ATOM 1011 N N . SER A 1 125 ? -37.769 -4.849 66.048 1.00 97.00 125 SER A N 1
ATOM 1012 C CA . SER A 1 125 ? -37.273 -5.870 66.975 1.00 97.00 125 SER A CA 1
ATOM 1013 C C . SER A 1 125 ? -36.748 -5.239 68.263 1.00 97.00 125 SER A C 1
ATOM 1015 O O . SER A 1 125 ? -37.137 -5.673 69.342 1.00 97.00 125 SER A O 1
ATOM 1017 N N . SER A 1 126 ? -35.949 -4.170 68.167 1.00 97.12 126 SER A N 1
ATOM 1018 C CA . SER A 1 126 ? -35.444 -3.436 69.335 1.00 97.12 126 SER A CA 1
ATOM 1019 C C . SER A 1 126 ? -36.575 -2.833 70.174 1.00 97.12 126 SER A C 1
ATOM 1021 O O . SER A 1 126 ? -36.520 -2.892 71.401 1.00 97.12 126 SER A O 1
ATOM 1023 N N . ASN A 1 127 ? -37.612 -2.284 69.534 1.00 96.56 127 ASN A N 1
ATOM 1024 C CA . ASN A 1 127 ? -38.780 -1.748 70.237 1.00 96.56 127 ASN A CA 1
ATOM 1025 C C . ASN A 1 127 ? -39.555 -2.848 70.975 1.00 96.56 127 ASN A C 1
ATOM 1027 O O . ASN A 1 127 ? -39.892 -2.681 72.146 1.00 96.56 127 ASN A O 1
ATOM 1031 N N . LEU A 1 128 ? -39.815 -3.978 70.306 1.00 96.75 128 LEU A N 1
ATOM 1032 C CA . LEU A 1 128 ? -40.497 -5.126 70.912 1.00 96.75 128 LEU A CA 1
ATOM 1033 C C . LEU A 1 128 ? -39.682 -5.732 72.057 1.00 96.75 128 LEU A C 1
ATOM 1035 O O . LEU A 1 128 ? -40.251 -6.136 73.068 1.00 96.75 128 LEU A O 1
ATOM 1039 N N . GLU A 1 129 ? -38.358 -5.791 71.925 1.00 95.56 129 GLU A N 1
ATOM 1040 C CA . GLU A 1 129 ? -37.469 -6.260 72.985 1.00 95.56 129 GLU A CA 1
ATOM 1041 C C . GLU A 1 129 ? -37.524 -5.338 74.211 1.00 95.56 129 GLU A C 1
ATOM 1043 O O . GLU A 1 129 ? -37.671 -5.827 75.334 1.00 95.56 129 GLU A O 1
ATOM 1048 N N . ALA A 1 130 ? -37.499 -4.017 74.006 1.00 94.69 130 ALA A N 1
ATOM 1049 C CA . ALA A 1 130 ? -37.654 -3.038 75.081 1.00 94.69 130 ALA A CA 1
ATOM 1050 C C . ALA A 1 130 ? -39.017 -3.167 75.787 1.00 94.69 130 ALA A C 1
ATOM 1052 O O . ALA A 1 130 ? -39.068 -3.256 77.015 1.00 94.69 130 ALA A O 1
ATOM 1053 N N . GLU A 1 131 ? -40.116 -3.260 75.032 1.00 94.31 131 GLU A N 1
ATOM 1054 C CA . GLU A 1 131 ? -41.460 -3.476 75.585 1.00 94.31 131 GLU A CA 1
ATOM 1055 C C . GLU A 1 131 ? -41.536 -4.786 76.391 1.00 94.31 131 GLU A C 1
ATOM 1057 O O . GLU A 1 131 ? -42.068 -4.815 77.506 1.00 94.31 131 GLU A O 1
ATOM 1062 N N . ASN A 1 132 ? -40.939 -5.869 75.881 1.00 94.12 132 ASN A N 1
ATOM 1063 C CA . ASN A 1 132 ? -40.887 -7.155 76.577 1.00 94.12 132 ASN A CA 1
ATOM 1064 C C . ASN A 1 132 ? -40.124 -7.056 77.908 1.00 94.12 132 ASN A C 1
ATOM 1066 O O . ASN A 1 132 ? -40.567 -7.610 78.918 1.00 94.12 132 ASN A O 1
ATOM 1070 N N . GLN A 1 133 ? -39.000 -6.331 77.937 1.00 94.88 133 GLN A N 1
ATOM 1071 C CA . GLN A 1 133 ? -38.244 -6.080 79.166 1.00 94.88 133 GLN A CA 1
ATOM 1072 C C . GLN A 1 133 ? -39.074 -5.291 80.190 1.00 94.88 133 GLN A C 1
ATOM 1074 O O . GLN A 1 133 ? -39.095 -5.663 81.366 1.00 94.88 133 GLN A O 1
ATOM 1079 N N . THR A 1 134 ? -39.807 -4.260 79.765 1.00 93.62 134 THR A N 1
ATOM 1080 C CA . THR A 1 134 ? -40.698 -3.475 80.637 1.00 93.62 134 THR A CA 1
ATOM 1081 C C . THR A 1 134 ? -41.826 -4.328 81.221 1.00 93.62 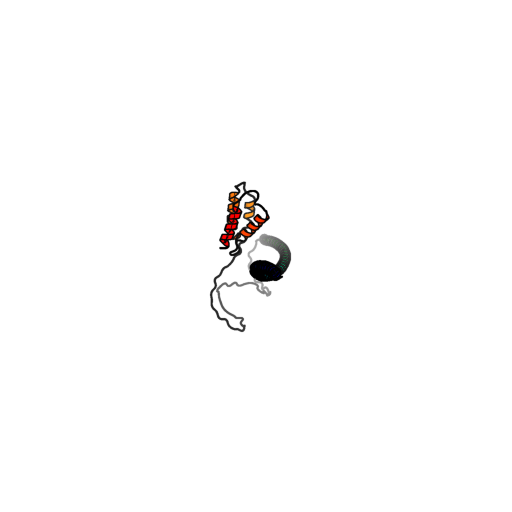134 THR A C 1
ATOM 1083 O O . THR A 1 134 ? -42.060 -4.293 82.430 1.00 93.62 134 THR A O 1
ATOM 1086 N N . LEU A 1 135 ? -42.484 -5.159 80.408 1.00 92.19 135 LEU A N 1
ATOM 1087 C CA . LEU A 1 135 ? -43.528 -6.080 80.876 1.00 92.19 135 LEU A CA 1
ATOM 1088 C C . LEU A 1 135 ? -42.995 -7.070 81.923 1.00 92.19 135 LEU A C 1
ATOM 1090 O O . LEU A 1 135 ? -43.639 -7.294 82.953 1.00 92.19 135 LEU A O 1
ATOM 1094 N N . ARG A 1 136 ? -41.793 -7.619 81.707 1.00 90.88 136 ARG A N 1
ATOM 1095 C CA . ARG A 1 136 ? -41.123 -8.486 82.691 1.00 90.88 136 ARG A CA 1
ATOM 1096 C C . ARG A 1 136 ? -40.871 -7.749 84.004 1.00 90.88 136 ARG A C 1
ATOM 1098 O O . ARG A 1 136 ? -41.196 -8.297 85.056 1.00 90.88 136 ARG A O 1
ATOM 1105 N N . GLN A 1 137 ? -40.372 -6.513 83.959 1.00 90.75 137 GLN A N 1
ATOM 1106 C CA . GLN A 1 137 ? -40.159 -5.691 85.157 1.00 90.75 137 GLN A CA 1
ATOM 1107 C C . GLN A 1 137 ? -41.471 -5.402 85.905 1.00 90.75 137 GLN A C 1
ATOM 1109 O O . GLN A 1 137 ? -41.531 -5.591 87.120 1.00 90.75 137 GLN A O 1
ATOM 1114 N N . HIS A 1 138 ? -42.546 -5.028 85.202 1.00 83.44 138 HIS A N 1
ATOM 1115 C CA . HIS A 1 138 ? -43.854 -4.789 85.824 1.00 83.44 138 HIS A CA 1
ATOM 1116 C C . HIS A 1 138 ? -44.429 -6.033 86.512 1.00 83.44 138 HIS A C 1
ATOM 1118 O O . HIS A 1 138 ? -45.004 -5.905 87.595 1.00 83.44 138 HIS A O 1
ATOM 1124 N N . SER A 1 139 ? -44.247 -7.231 85.941 1.00 72.69 139 SER A N 1
ATOM 1125 C CA . SER A 1 139 ? -44.724 -8.485 86.552 1.00 72.69 139 SER A CA 1
ATOM 1126 C C . SER A 1 139 ? -44.054 -8.800 87.898 1.00 72.69 139 SER A C 1
ATOM 1128 O O . SER A 1 139 ? -44.692 -9.356 88.786 1.00 72.69 139 SER A O 1
ATOM 1130 N N . ILE A 1 140 ? -42.793 -8.390 88.080 1.00 70.81 140 ILE A N 1
ATOM 1131 C CA . ILE A 1 140 ? -42.019 -8.624 89.310 1.00 70.81 140 ILE A CA 1
ATOM 1132 C C . ILE A 1 140 ? -42.452 -7.659 90.427 1.00 70.81 140 ILE A C 1
ATOM 1134 O O . ILE A 1 140 ? -42.430 -8.016 91.602 1.00 70.81 140 ILE A O 1
ATOM 1138 N N . VAL A 1 141 ? -42.876 -6.441 90.076 1.00 62.38 141 VAL A N 1
ATOM 1139 C CA . VAL A 1 141 ? -43.278 -5.400 91.042 1.00 62.38 141 VAL A CA 1
ATOM 1140 C C . VAL A 1 141 ? -44.737 -5.551 91.502 1.00 62.38 141 VAL A C 1
ATOM 1142 O O . VAL A 1 141 ? -45.086 -5.099 92.589 1.00 62.38 141 VAL A O 1
ATOM 1145 N N . SER A 1 142 ? -45.599 -6.196 90.711 1.00 57.66 142 SER A N 1
ATOM 1146 C CA . SER A 1 142 ? -47.045 -6.285 90.983 1.00 57.66 142 SER A CA 1
ATOM 1147 C C . SER A 1 142 ? -47.499 -7.531 91.761 1.00 57.66 142 SER A C 1
ATOM 1149 O O . SER A 1 142 ? -48.680 -7.643 92.085 1.00 57.66 142 SER A O 1
ATOM 1151 N N . THR A 1 143 ? -46.597 -8.437 92.153 1.00 48.66 143 THR A N 1
ATOM 1152 C CA . THR A 1 143 ? -46.925 -9.494 93.126 1.00 48.66 143 THR A CA 1
ATOM 1153 C C . THR A 1 143 ? -46.770 -8.968 94.559 1.00 48.66 143 THR A C 1
ATOM 1155 O O . THR A 1 143 ? -45.646 -8.633 94.946 1.00 48.66 143 THR A O 1
ATOM 1158 N N . PRO A 1 144 ? -47.830 -8.919 95.395 1.00 43.53 144 PRO A N 1
ATOM 1159 C CA . PRO A 1 144 ? -47.649 -8.639 96.806 1.00 43.53 144 PRO A CA 1
ATOM 1160 C C . PRO A 1 144 ? -46.920 -9.822 97.444 1.00 43.53 144 PRO A C 1
ATOM 1162 O O . PRO A 1 144 ? -47.362 -10.968 97.382 1.00 43.53 144 PRO A O 1
ATOM 1165 N N . SER A 1 145 ? -45.782 -9.521 98.063 1.00 52.78 145 SER A N 1
ATOM 1166 C CA . SER A 1 145 ? -45.077 -10.427 98.958 1.00 52.78 145 SER A CA 1
ATOM 1167 C C . SER A 1 145 ? -46.001 -10.812 100.113 1.00 52.78 145 SER A C 1
ATOM 1169 O O . SER A 1 145 ? -46.307 -9.981 100.965 1.00 52.78 145 SER A O 1
ATOM 1171 N N . THR A 1 146 ? -46.478 -12.056 100.143 1.00 46.38 146 THR A N 1
ATOM 1172 C CA . THR A 1 146 ? -46.741 -12.804 101.381 1.00 46.38 146 THR A CA 1
ATOM 1173 C C . THR A 1 146 ? -47.006 -14.282 101.092 1.00 46.38 146 THR A C 1
ATOM 1175 O O . THR A 1 146 ? -47.622 -14.646 100.100 1.00 46.38 146 THR A O 1
ATOM 1178 N N . ALA A 1 147 ? -46.571 -15.103 102.048 1.00 39.31 147 ALA A N 1
ATOM 1179 C CA . ALA A 1 147 ? -46.863 -16.523 102.238 1.00 39.31 147 ALA A CA 1
ATOM 1180 C C . ALA A 1 147 ? -46.026 -17.547 101.446 1.00 39.31 147 ALA A C 1
ATOM 1182 O O . ALA A 1 147 ? -46.271 -17.899 100.296 1.00 39.31 147 ALA A O 1
ATOM 1183 N N . LYS A 1 148 ? -45.094 -18.147 102.197 1.00 54.72 148 LYS A N 1
ATOM 1184 C CA . LYS A 1 148 ? -44.682 -19.545 102.050 1.00 54.72 148 LYS A CA 1
ATOM 1185 C C . LYS A 1 148 ? -45.940 -20.419 101.975 1.00 54.72 148 LYS A C 1
ATOM 1187 O O . LYS A 1 148 ? -46.734 -20.389 102.913 1.00 54.72 148 LYS A O 1
ATOM 1192 N N . SER A 1 149 ? -46.110 -21.227 100.932 1.00 40.88 149 SER A N 1
ATOM 1193 C CA . SER A 1 149 ? -46.980 -22.406 100.995 1.00 40.88 149 SER A CA 1
ATOM 1194 C C . SER A 1 149 ? -46.561 -23.472 99.995 1.00 40.88 149 SER A C 1
ATOM 1196 O O . SER A 1 149 ? -46.281 -23.221 98.827 1.00 40.88 149 SER A O 1
ATOM 1198 N N . GLN A 1 150 ? -46.472 -24.667 100.556 1.00 45.50 150 GLN A N 1
ATOM 1199 C CA . GLN A 1 150 ? -46.140 -25.943 99.960 1.00 45.50 150 GLN A CA 1
ATOM 1200 C C . GLN A 1 150 ? -47.411 -26.570 99.361 1.00 45.50 150 GLN A C 1
ATOM 1202 O O . GLN A 1 150 ? -48.518 -26.244 99.778 1.00 45.50 150 GLN A O 1
ATOM 1207 N N . ALA A 1 151 ? -47.194 -27.555 98.487 1.00 40.53 151 ALA A N 1
ATOM 1208 C CA . ALA A 1 151 ? -48.148 -28.530 97.949 1.00 40.53 151 ALA A CA 1
ATOM 1209 C C . ALA A 1 151 ? -49.024 -28.080 96.764 1.00 40.53 151 ALA A C 1
ATOM 1211 O O . ALA A 1 151 ? -49.995 -27.348 96.906 1.00 40.53 151 ALA A O 1
ATOM 1212 N N . SER A 1 152 ? -48.799 -28.698 95.602 1.00 40.12 152 SER A N 1
ATOM 1213 C CA . SER A 1 152 ? -49.550 -29.900 95.189 1.00 40.12 152 SER A CA 1
ATOM 1214 C C . SER A 1 152 ? -49.335 -30.137 93.694 1.00 40.12 152 SER A C 1
ATOM 1216 O O . SER A 1 152 ? -49.721 -29.322 92.861 1.00 40.12 152 SER A O 1
ATOM 1218 N N . TYR A 1 153 ? -48.713 -31.263 93.343 1.00 43.12 153 TYR A N 1
ATOM 1219 C CA . TYR A 1 153 ? -48.576 -31.699 91.956 1.00 43.12 153 TYR A CA 1
ATOM 1220 C C . TYR A 1 153 ? -49.965 -31.969 91.361 1.00 43.12 153 TYR A C 1
ATOM 1222 O O . TYR A 1 153 ? -50.584 -32.989 91.657 1.00 43.12 153 TYR A O 1
ATOM 1230 N N . SER A 1 154 ? -50.443 -31.066 90.506 1.00 38.31 154 SER A N 1
ATOM 1231 C CA . SER A 1 154 ? -51.579 -31.332 89.623 1.00 38.31 154 SER A CA 1
ATOM 1232 C C . SER A 1 154 ? -51.060 -31.945 88.324 1.00 38.31 154 SER A C 1
ATOM 1234 O O . SER A 1 154 ? -50.244 -31.346 87.624 1.00 38.31 154 SER A O 1
ATOM 1236 N N . LYS A 1 155 ? -51.517 -33.165 88.020 1.00 51.56 155 LYS A N 1
ATOM 1237 C CA . LYS A 1 155 ? -51.315 -33.839 86.731 1.00 51.56 155 LYS A CA 1
ATOM 1238 C C . LYS A 1 155 ? -51.891 -32.961 85.617 1.00 51.56 155 LYS A C 1
ATOM 1240 O O . LYS A 1 155 ? -53.102 -32.779 85.557 1.00 51.56 155 LYS A O 1
ATOM 1245 N N . ILE A 1 156 ? -51.033 -32.461 84.730 1.00 51.94 156 ILE A N 1
ATOM 1246 C CA . ILE A 1 156 ? -51.445 -31.873 83.453 1.00 51.94 156 ILE A CA 1
ATOM 1247 C C . ILE A 1 156 ? -51.265 -32.939 82.376 1.00 51.94 156 ILE A C 1
ATOM 1249 O O . ILE A 1 156 ? -50.192 -33.524 82.222 1.00 51.94 156 ILE A O 1
ATOM 1253 N N . SER A 1 157 ? -52.360 -33.206 81.674 1.00 42.84 157 SER A N 1
ATOM 1254 C CA . SER A 1 157 ? -52.458 -34.131 80.556 1.00 42.84 157 SER A CA 1
ATOM 1255 C C . SER A 1 157 ? -51.533 -33.728 79.407 1.00 42.84 157 SER A C 1
ATOM 1257 O O . SER A 1 157 ? -51.410 -32.557 79.061 1.00 42.84 157 SER A O 1
ATOM 1259 N N . MET A 1 158 ? -50.912 -34.754 78.831 1.00 43.81 158 MET A N 1
ATOM 1260 C CA . MET A 1 158 ? -50.137 -34.798 77.591 1.00 43.81 158 MET A CA 1
ATOM 1261 C C . MET A 1 158 ? -50.582 -33.753 76.547 1.00 43.81 158 MET A C 1
ATOM 1263 O O . MET A 1 158 ? -51.640 -33.888 75.939 1.00 43.81 158 MET A O 1
ATOM 1267 N N . ILE A 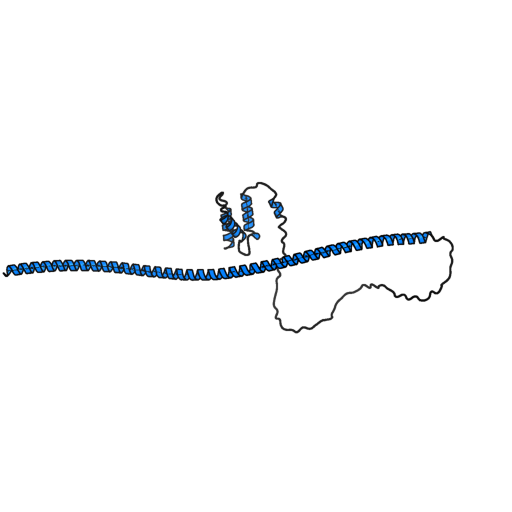1 159 ? -49.737 -32.750 76.297 1.00 47.44 159 ILE A N 1
ATOM 1268 C CA . ILE A 1 159 ? -49.746 -31.985 75.046 1.00 47.44 159 ILE A CA 1
ATOM 1269 C C . ILE A 1 159 ? -48.416 -32.268 74.353 1.00 47.44 159 ILE A C 1
ATOM 1271 O O . ILE A 1 159 ? -47.339 -32.111 74.927 1.00 47.44 159 ILE A O 1
ATOM 1275 N N . HIS A 1 160 ? -48.545 -32.764 73.130 1.00 42.75 160 HIS A N 1
ATOM 1276 C CA . HIS A 1 160 ? -47.502 -33.219 72.225 1.00 42.75 160 HIS A CA 1
ATOM 1277 C C . HIS A 1 160 ? -46.411 -32.144 72.044 1.00 42.75 160 HIS A C 1
ATOM 1279 O O . HIS A 1 160 ? -46.638 -31.117 71.408 1.00 42.75 160 HIS A O 1
ATOM 1285 N N . ARG A 1 161 ? -45.221 -32.375 72.613 1.00 42.78 161 ARG A N 1
ATOM 1286 C CA . ARG A 1 161 ? -43.994 -31.623 72.311 1.00 42.78 161 ARG A CA 1
ATOM 1287 C C . ARG A 1 161 ? -43.274 -32.344 71.176 1.00 42.78 161 ARG A C 1
ATOM 1289 O O . ARG A 1 161 ? -42.740 -33.426 71.392 1.00 42.78 161 ARG A O 1
ATOM 1296 N N . SER A 1 162 ? -43.232 -31.732 70.000 1.00 31.75 162 SER A N 1
ATOM 1297 C CA . SER A 1 162 ? -42.227 -32.057 68.987 1.00 31.75 162 SER A CA 1
ATOM 1298 C C . SER A 1 162 ? -41.081 -31.064 69.166 1.00 31.75 162 SER A C 1
ATOM 1300 O O . SER A 1 162 ? -41.286 -29.855 69.128 1.00 31.75 162 SER A O 1
ATOM 1302 N N . GLN A 1 163 ? -39.913 -31.599 69.499 1.00 38.50 163 GLN A N 1
ATOM 1303 C CA . GLN A 1 163 ? -38.731 -30.897 69.980 1.00 38.50 163 GLN A CA 1
ATOM 1304 C C . GLN A 1 163 ? -37.873 -30.433 68.798 1.00 38.50 163 GLN A C 1
ATOM 1306 O O . GLN A 1 163 ? -37.475 -31.241 67.963 1.00 38.50 163 GLN A O 1
ATOM 1311 N N . GLU A 1 164 ? -37.585 -29.137 68.753 1.00 34.38 164 GLU A N 1
ATOM 1312 C CA . GLU A 1 164 ? -36.534 -28.553 67.924 1.00 34.38 164 GLU A CA 1
ATOM 1313 C C . GLU A 1 164 ? -35.247 -28.414 68.760 1.00 34.38 164 GLU A C 1
ATOM 1315 O O . GLU A 1 164 ? -35.312 -28.107 69.953 1.00 34.38 164 GLU A O 1
ATOM 1320 N N . ASN A 1 165 ? -34.107 -28.580 68.079 1.00 39.62 165 ASN A N 1
ATOM 1321 C CA . ASN A 1 165 ? -32.756 -28.075 68.377 1.00 39.62 165 ASN A CA 1
ATOM 1322 C C . ASN A 1 165 ? -31.694 -29.022 68.976 1.00 39.62 165 ASN A C 1
ATOM 1324 O O . ASN A 1 165 ? -31.597 -29.216 70.182 1.00 39.62 165 ASN A O 1
ATOM 1328 N N . GLY A 1 166 ? -30.804 -29.478 68.078 1.00 33.66 166 GLY A N 1
ATOM 1329 C CA . GLY A 1 166 ? -29.366 -29.168 68.121 1.00 33.66 166 GLY A CA 1
ATOM 1330 C C . GLY A 1 166 ? -28.458 -29.995 69.038 1.00 33.66 166 GLY A C 1
ATOM 1331 O O . GLY A 1 166 ? -28.444 -29.796 70.246 1.00 33.66 166 GLY A O 1
ATOM 1332 N N . HIS A 1 167 ? -27.562 -30.796 68.446 1.00 32.41 167 HIS A N 1
ATOM 1333 C CA . HIS A 1 167 ? -26.292 -31.162 69.081 1.00 32.41 167 HIS A CA 1
ATOM 1334 C C . HIS A 1 167 ? -25.138 -30.945 68.096 1.00 32.41 167 HIS A C 1
ATOM 1336 O O . HIS A 1 167 ? -24.986 -31.668 67.114 1.00 32.41 167 HIS A O 1
ATOM 1342 N N . ILE A 1 168 ? -24.313 -29.938 68.387 1.00 39.31 168 ILE A N 1
ATOM 1343 C CA . ILE A 1 168 ? -22.972 -29.777 67.822 1.00 39.31 168 ILE A CA 1
ATOM 1344 C C . ILE A 1 168 ? -22.076 -30.798 68.522 1.00 39.31 168 ILE A C 1
ATOM 1346 O O . ILE A 1 168 ? -21.956 -30.772 69.743 1.00 39.31 168 ILE A O 1
ATOM 1350 N N . LEU A 1 169 ? -21.444 -31.700 67.776 1.00 36.62 169 LEU A N 1
ATOM 1351 C CA . LEU A 1 169 ? -20.276 -32.439 68.252 1.00 36.62 169 LEU A CA 1
ATOM 1352 C C . LEU A 1 169 ? -19.163 -32.280 67.218 1.00 36.62 169 LEU A C 1
ATOM 1354 O O . LEU A 1 169 ? -19.215 -32.800 66.109 1.00 36.62 169 LEU A O 1
ATOM 1358 N N . ASN A 1 170 ? -18.200 -31.459 67.620 1.00 32.19 170 ASN A N 1
ATOM 1359 C CA . ASN A 1 170 ? -16.900 -31.241 67.015 1.00 32.19 170 ASN A CA 1
ATOM 1360 C C . ASN A 1 170 ? -16.016 -32.491 67.201 1.00 32.19 170 ASN A C 1
ATOM 1362 O O . ASN A 1 170 ? -15.977 -33.030 68.307 1.00 32.19 170 ASN A O 1
ATOM 1366 N N . GLY A 1 171 ? -15.268 -32.891 66.165 1.00 31.27 171 GLY A N 1
ATOM 1367 C CA . GLY A 1 171 ? -14.092 -33.761 66.308 1.00 31.27 171 GLY A CA 1
ATOM 1368 C C . GLY A 1 171 ? -13.844 -34.778 65.182 1.00 31.27 171 GLY A C 1
ATOM 1369 O O . GLY A 1 171 ? -14.420 -35.858 65.207 1.00 31.27 171 GLY A O 1
ATOM 1370 N N . ASN A 1 172 ? -12.867 -34.459 64.314 1.00 31.06 1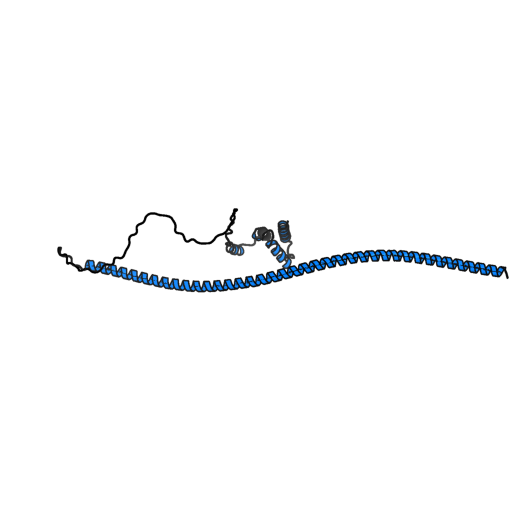72 ASN A N 1
ATOM 1371 C CA . ASN A 1 172 ? -11.932 -35.372 63.608 1.00 31.06 172 ASN A CA 1
ATOM 1372 C C . ASN A 1 172 ? -12.251 -35.843 62.154 1.00 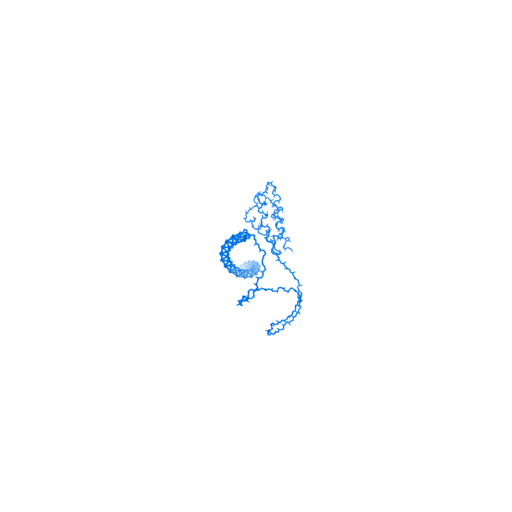31.06 172 ASN A C 1
ATOM 1374 O O . ASN A 1 172 ? -12.705 -36.955 61.921 1.00 31.06 172 ASN A O 1
ATOM 1378 N N . VAL A 1 173 ? -11.967 -34.966 61.171 1.00 34.12 173 VAL A N 1
ATOM 1379 C CA . VAL A 1 173 ? -11.006 -35.069 60.018 1.00 34.12 173 VAL A CA 1
ATOM 1380 C C . VAL A 1 173 ? -10.361 -36.463 59.729 1.00 34.12 173 VAL A C 1
ATOM 1382 O O . VAL A 1 173 ? -9.981 -37.111 60.702 1.00 34.12 173 VAL A O 1
ATOM 1385 N N . PRO A 1 174 ? -9.944 -36.851 58.486 1.00 50.53 174 PRO A N 1
ATOM 1386 C CA . PRO A 1 174 ? -10.448 -36.629 57.110 1.00 50.53 174 PRO A CA 1
ATOM 1387 C C . PRO A 1 174 ? -10.412 -37.892 56.180 1.00 50.53 174 PRO A C 1
ATOM 1389 O O . PRO A 1 174 ? -9.899 -38.944 56.542 1.00 50.53 174 PRO A O 1
ATOM 1392 N N . TYR A 1 175 ? -10.788 -37.674 54.907 1.00 27.86 175 TYR A N 1
ATOM 1393 C CA . TYR A 1 175 ? -10.400 -38.405 53.680 1.00 27.86 175 TYR A CA 1
ATOM 1394 C C . TYR A 1 175 ? -11.059 -39.764 53.373 1.00 27.86 175 TYR A C 1
ATOM 1396 O O . TYR A 1 175 ? -10.786 -40.769 54.015 1.00 27.86 175 TYR A O 1
ATOM 1404 N N . ALA A 1 176 ? -11.807 -39.776 52.259 1.00 29.25 176 ALA A N 1
ATOM 1405 C CA . ALA A 1 176 ? -11.563 -40.596 51.060 1.00 29.25 176 ALA A CA 1
ATOM 1406 C C . ALA A 1 176 ? -12.850 -41.168 50.424 1.00 29.25 176 ALA A C 1
ATOM 1408 O O . ALA A 1 176 ? -13.627 -41.873 51.052 1.00 29.25 176 ALA A O 1
ATOM 1409 N N . GLU A 1 177 ? -12.971 -40.881 49.123 1.00 29.22 177 GLU A N 1
ATOM 1410 C CA . GLU A 1 177 ? -13.480 -41.762 48.061 1.00 29.22 177 GLU A CA 1
ATOM 1411 C C . GLU A 1 177 ? -14.965 -42.164 48.004 1.00 29.22 177 GLU A C 1
ATOM 1413 O O . GLU A 1 177 ? -15.399 -43.137 48.603 1.00 29.22 177 GLU A O 1
ATOM 1418 N N . MET A 1 178 ? -15.678 -41.565 47.040 1.00 30.62 178 MET A N 1
ATOM 1419 C CA . MET A 1 178 ? -16.372 -42.334 45.990 1.00 30.62 178 MET A CA 1
ATOM 1420 C C . MET A 1 178 ? -16.611 -41.414 44.779 1.00 30.62 178 MET A C 1
ATOM 1422 O O . MET A 1 178 ? -17.392 -40.474 44.830 1.00 30.62 178 MET A O 1
ATOM 1426 N N . ARG A 1 179 ? -15.721 -41.458 43.781 1.00 28.53 179 ARG A N 1
ATOM 1427 C CA . ARG A 1 179 ? -15.906 -42.164 42.498 1.00 28.53 179 ARG A CA 1
ATOM 1428 C C . ARG A 1 179 ? -17.221 -41.823 41.783 1.00 28.53 179 ARG A C 1
ATOM 1430 O O . ARG A 1 179 ? -18.242 -42.454 42.019 1.00 28.53 179 ARG A O 1
ATOM 1437 N N . SER A 1 180 ? -17.121 -40.944 40.786 1.00 26.11 180 SER A N 1
ATOM 1438 C CA . SER A 1 180 ? -17.841 -41.114 39.523 1.00 26.11 180 SER A CA 1
ATOM 1439 C C . SER A 1 180 ? -16.798 -41.284 38.419 1.00 26.11 180 SER A C 1
ATOM 1441 O O . SER A 1 180 ? -15.954 -40.418 38.199 1.00 26.11 180 SER A O 1
ATOM 1443 N N . SER A 1 181 ? -16.804 -42.467 37.812 1.00 33.72 181 SER A N 1
ATOM 1444 C CA . SER A 1 181 ? -15.990 -42.886 36.673 1.00 33.72 181 SER A CA 1
ATOM 1445 C C . SER A 1 181 ? -16.952 -43.134 35.522 1.00 33.72 181 SER A C 1
ATOM 1447 O O . SER A 1 181 ? -17.983 -43.751 35.758 1.00 33.72 181 SER A O 1
ATOM 1449 N N . PHE A 1 182 ? -16.622 -42.683 34.313 1.00 31.61 182 PHE A N 1
ATOM 1450 C CA . PHE A 1 182 ? -16.358 -43.542 33.147 1.00 31.61 182 PHE A CA 1
ATOM 1451 C C . PHE A 1 182 ? -16.118 -42.652 31.916 1.00 31.61 182 PHE A C 1
ATOM 1453 O O . PHE A 1 182 ? -17.006 -41.930 31.473 1.00 31.61 182 PHE A O 1
ATOM 1460 N N . GLY A 1 183 ? -14.893 -42.699 31.383 1.00 29.59 183 GLY A N 1
ATOM 1461 C CA . GLY A 1 183 ? -14.580 -42.278 30.012 1.00 29.59 183 GLY A CA 1
ATOM 1462 C C . GLY A 1 183 ? -14.788 -43.429 29.016 1.00 29.59 183 GLY A C 1
ATOM 1463 O O . GLY A 1 183 ? -15.329 -44.475 29.382 1.00 29.59 183 GLY A O 1
ATOM 1464 N N . PRO A 1 184 ? -14.247 -43.292 27.795 1.00 43.47 184 PRO A N 1
ATOM 1465 C CA . PRO A 1 184 ? -13.167 -44.207 27.437 1.00 43.47 184 PRO A CA 1
ATOM 1466 C C . PRO A 1 184 ? -11.935 -43.506 26.848 1.00 43.47 184 PRO A C 1
ATOM 1468 O O . PRO A 1 184 ? -11.965 -42.357 26.417 1.00 43.47 184 PRO A O 1
ATOM 1471 N N . ALA A 1 185 ? -10.833 -44.240 26.940 1.00 29.09 185 ALA A N 1
ATOM 1472 C CA . ALA A 1 185 ? -9.452 -43.855 26.707 1.00 29.09 185 ALA A CA 1
ATOM 1473 C C . ALA A 1 185 ? -9.085 -43.727 25.215 1.00 29.09 185 ALA A C 1
ATOM 1475 O O . ALA A 1 185 ? -9.726 -44.348 24.378 1.00 29.09 185 ALA A O 1
ATOM 1476 N N . GLU A 1 186 ? -8.002 -43.002 24.896 1.00 30.81 186 GLU A N 1
ATOM 1477 C CA . GLU A 1 186 ? -6.712 -43.634 24.553 1.00 30.81 186 GLU A CA 1
ATOM 1478 C C . GLU A 1 186 ? -5.575 -42.620 24.274 1.00 30.81 186 GLU A C 1
ATOM 1480 O O . GLU A 1 186 ? -5.731 -41.615 23.588 1.00 30.81 186 GLU A O 1
ATOM 1485 N N . THR A 1 187 ? -4.400 -42.964 24.819 1.00 30.69 187 THR A N 1
ATOM 1486 C CA . THR A 1 187 ? -3.020 -42.615 24.412 1.00 30.69 187 THR A CA 1
ATOM 1487 C C . THR A 1 187 ? -2.515 -41.161 24.453 1.00 30.69 187 THR A C 1
ATOM 1489 O O . THR A 1 187 ? -2.647 -40.382 23.516 1.00 30.69 187 THR A O 1
ATOM 1492 N N . ARG A 1 188 ? -1.746 -40.863 25.514 1.00 31.56 188 ARG A N 1
ATOM 1493 C CA . ARG A 1 188 ? -0.546 -39.997 25.459 1.00 31.56 188 ARG A CA 1
ATOM 1494 C C . ARG A 1 188 ? 0.661 -40.800 24.932 1.00 31.56 188 ARG A C 1
ATOM 1496 O O . ARG A 1 188 ? 0.667 -42.023 25.068 1.00 31.56 188 ARG A O 1
ATOM 1503 N N . PRO A 1 189 ? 1.737 -40.117 24.505 1.00 33.91 189 PRO A N 1
ATOM 1504 C CA . PRO A 1 189 ? 2.943 -40.135 25.334 1.00 33.91 189 PRO A CA 1
ATOM 1505 C C . PRO A 1 189 ? 3.416 -38.742 25.771 1.00 33.91 189 PRO A C 1
ATOM 1507 O O . PRO A 1 189 ? 3.100 -37.712 25.188 1.00 33.91 189 PRO A O 1
ATOM 1510 N N . TYR A 1 190 ? 4.141 -38.776 26.882 1.00 29.03 190 TYR A N 1
ATOM 1511 C CA . TYR A 1 190 ? 4.611 -37.699 27.749 1.00 29.03 190 TYR A CA 1
ATOM 1512 C C . TYR A 1 190 ? 6.079 -37.353 27.434 1.00 29.03 190 TYR A C 1
ATOM 1514 O O . TYR A 1 190 ? 6.803 -38.252 27.016 1.00 29.03 190 TYR A O 1
ATOM 1522 N N . MET A 1 191 ? 6.492 -36.111 27.742 1.00 30.12 191 MET A N 1
ATOM 1523 C CA . MET A 1 191 ? 7.852 -35.556 27.997 1.00 30.12 191 MET A CA 1
ATOM 1524 C C . MET A 1 191 ? 8.011 -34.231 27.223 1.00 30.12 191 MET A C 1
ATOM 1526 O O . MET A 1 191 ? 7.909 -34.230 26.007 1.00 30.12 191 MET A O 1
ATOM 1530 N N . GLY A 1 192 ? 8.255 -33.064 27.814 1.00 28.52 192 GLY A N 1
ATOM 1531 C CA . GLY A 1 192 ? 8.499 -32.705 29.202 1.00 28.52 192 GLY A CA 1
ATOM 1532 C C . GLY A 1 192 ? 8.615 -31.179 29.347 1.00 28.52 192 GLY A C 1
ATOM 1533 O O . GLY A 1 192 ? 8.823 -30.472 28.369 1.00 28.52 192 GLY A O 1
ATOM 1534 N N . SER A 1 193 ? 8.472 -30.738 30.597 1.00 31.69 193 SER A N 1
ATOM 1535 C CA . SER A 1 193 ? 8.981 -29.498 31.206 1.00 31.69 193 SER A CA 1
ATOM 1536 C C . SER A 1 193 ? 8.541 -28.126 30.668 1.00 31.69 193 SER A C 1
ATOM 1538 O O . SER A 1 193 ? 8.898 -27.692 29.580 1.00 31.69 193 SER A O 1
ATOM 1540 N N . ALA A 1 194 ? 7.849 -27.399 31.553 1.00 31.91 194 ALA A N 1
ATOM 1541 C CA . ALA A 1 194 ? 7.702 -25.944 31.548 1.00 31.91 194 ALA A CA 1
ATOM 1542 C C . ALA A 1 194 ? 9.072 -25.229 31.707 1.00 31.91 194 ALA A C 1
ATOM 1544 O O . ALA A 1 194 ? 10.054 -25.867 32.101 1.00 31.91 194 ALA A O 1
ATOM 1545 N N . PRO A 1 195 ? 9.132 -23.905 31.473 1.00 41.47 195 PRO A N 1
ATOM 1546 C CA . PRO A 1 195 ? 8.783 -23.013 32.572 1.00 41.47 195 PRO A CA 1
ATOM 1547 C C . PRO A 1 195 ? 7.814 -21.874 32.227 1.00 41.47 195 PRO A C 1
ATOM 1549 O O . PRO A 1 195 ? 7.712 -21.373 31.112 1.00 41.47 195 PRO A O 1
ATOM 1552 N N . ASP A 1 196 ? 7.123 -21.534 33.303 1.00 31.20 196 ASP A N 1
ATOM 1553 C CA . ASP A 1 196 ? 6.318 -20.378 33.660 1.00 31.20 196 ASP A CA 1
ATOM 1554 C C . ASP A 1 196 ? 6.894 -19.011 33.243 1.00 31.20 196 ASP A C 1
ATOM 1556 O O . ASP A 1 196 ? 8.062 -18.729 33.504 1.00 31.20 196 ASP A O 1
ATOM 1560 N N . LEU A 1 197 ? 6.043 -18.153 32.670 1.00 33.25 197 LEU A N 1
ATOM 1561 C CA . LEU A 1 197 ? 6.154 -16.695 32.751 1.00 33.25 197 LEU A CA 1
ATOM 1562 C C . LEU A 1 197 ? 4.740 -16.096 32.765 1.00 33.25 197 LEU A C 1
ATOM 1564 O O . LEU A 1 197 ? 4.129 -15.800 31.737 1.00 33.25 197 LEU A O 1
ATOM 1568 N N . THR A 1 198 ? 4.231 -15.907 33.976 1.00 35.50 198 THR A N 1
ATOM 1569 C CA . THR A 1 198 ? 3.188 -14.941 34.319 1.00 35.50 198 THR A CA 1
ATOM 1570 C C . THR A 1 198 ? 3.539 -13.541 33.797 1.00 35.50 198 THR A C 1
ATOM 1572 O O . THR A 1 198 ? 4.490 -12.926 34.279 1.00 35.50 198 THR A O 1
ATOM 1575 N N . ILE A 1 199 ? 2.745 -12.989 32.874 1.00 39.56 199 ILE A N 1
ATOM 1576 C CA . ILE A 1 199 ? 2.698 -11.538 32.636 1.00 39.56 199 ILE A CA 1
ATOM 1577 C C . ILE A 1 199 ? 1.429 -11.007 33.300 1.00 39.56 199 ILE A C 1
ATOM 1579 O O . ILE A 1 199 ? 0.331 -11.043 32.742 1.00 39.56 199 ILE A O 1
ATOM 1583 N N . HIS A 1 200 ? 1.616 -10.555 34.539 1.00 33.06 200 HIS A N 1
ATOM 1584 C CA . HIS A 1 200 ? 0.700 -9.684 35.261 1.00 33.06 200 HIS A CA 1
ATOM 1585 C C . HIS A 1 200 ? 0.695 -8.319 34.557 1.00 33.06 200 HIS A C 1
ATOM 1587 O O . HIS A 1 200 ? 1.748 -7.745 34.280 1.00 33.06 200 HIS A O 1
ATOM 1593 N N . ARG A 1 201 ? -0.496 -7.832 34.203 1.00 38.94 201 ARG A N 1
ATOM 1594 C CA . ARG A 1 201 ? -0.706 -6.484 33.669 1.00 38.94 201 ARG A CA 1
ATOM 1595 C C . ARG A 1 201 ? -0.607 -5.483 34.815 1.00 38.94 201 ARG A C 1
ATOM 1597 O O . ARG A 1 201 ? -1.527 -5.432 35.621 1.00 38.94 201 ARG A O 1
ATOM 1604 N N . ASP A 1 202 ? 0.416 -4.637 34.788 1.00 29.59 202 ASP A N 1
ATOM 1605 C CA . ASP A 1 202 ? 0.477 -3.421 35.599 1.00 29.59 202 ASP A CA 1
ATOM 1606 C C . ASP A 1 202 ? 0.428 -2.207 34.657 1.00 29.59 202 ASP A C 1
ATOM 1608 O O . ASP A 1 202 ? 1.440 -1.743 34.137 1.00 29.59 202 ASP A O 1
ATOM 1612 N N . TYR A 1 203 ? -0.784 -1.711 34.393 1.00 40.66 203 TYR A N 1
ATOM 1613 C CA . TYR A 1 203 ? -1.016 -0.370 33.849 1.00 40.66 203 TYR A CA 1
ATOM 1614 C C . TYR A 1 203 ? -1.457 0.522 35.010 1.00 40.66 203 TYR A C 1
ATOM 1616 O O . TYR A 1 203 ? -2.645 0.763 35.185 1.00 40.66 203 TYR A O 1
ATOM 1624 N N . ASP A 1 204 ? -0.504 0.993 35.814 1.00 36.22 204 ASP A N 1
ATOM 1625 C CA . ASP A 1 204 ? -0.782 1.943 36.902 1.00 36.22 204 ASP A CA 1
ATOM 1626 C C . ASP A 1 204 ? 0.242 3.091 36.937 1.00 36.22 204 ASP A C 1
ATOM 1628 O O . ASP A 1 204 ? 0.883 3.401 37.939 1.00 36.22 204 ASP A O 1
ATOM 1632 N N . THR A 1 205 ? 0.501 3.702 35.776 1.00 47.66 205 THR A N 1
ATOM 1633 C CA . THR A 1 205 ? 1.461 4.825 35.667 1.00 47.66 205 THR A CA 1
ATOM 1634 C C . THR A 1 205 ? 0.874 6.069 34.989 1.00 47.66 205 THR A C 1
ATOM 1636 O O . THR A 1 205 ? 1.527 7.109 34.941 1.00 47.66 205 THR A O 1
ATOM 1639 N N . GLY A 1 206 ? -0.382 6.021 34.526 1.00 48.69 206 GLY A N 1
ATOM 1640 C CA . GLY A 1 206 ? -1.036 7.145 33.842 1.00 48.69 206 GLY A CA 1
ATOM 1641 C C . GLY A 1 206 ? -1.310 8.351 34.748 1.00 48.69 206 GLY A C 1
ATOM 1642 O O . GLY A 1 206 ? -1.019 9.486 34.375 1.00 48.69 206 GLY A O 1
ATOM 1643 N N . GLU A 1 207 ? -1.787 8.124 35.974 1.00 40.25 207 GLU A N 1
ATOM 1644 C CA . GLU A 1 207 ? -2.268 9.217 36.835 1.00 40.25 207 GLU A CA 1
ATOM 1645 C C . GLU A 1 207 ? -1.150 10.056 37.472 1.00 40.25 207 GLU A C 1
ATOM 1647 O O . GLU A 1 207 ? -1.351 11.224 37.812 1.00 40.25 207 GLU A O 1
ATOM 1652 N N . LYS A 1 208 ? 0.073 9.518 37.587 1.00 39.09 208 LYS A N 1
ATOM 1653 C CA . LYS A 1 208 ? 1.218 10.289 38.104 1.00 39.09 208 LYS A CA 1
ATOM 1654 C C . LYS A 1 208 ? 1.785 11.275 37.081 1.00 39.09 208 LYS A C 1
ATOM 1656 O O . LYS A 1 208 ? 2.323 12.304 37.483 1.00 39.09 208 LYS A O 1
ATOM 1661 N N . MET A 1 209 ? 1.642 11.013 35.780 1.00 47.47 209 MET A N 1
ATOM 1662 C CA . MET A 1 209 ? 2.218 11.865 34.728 1.00 47.47 209 MET A CA 1
ATOM 1663 C C . MET A 1 209 ? 1.420 13.144 34.481 1.00 47.47 209 MET A C 1
ATOM 1665 O O . MET A 1 209 ? 1.999 14.170 34.125 1.00 47.47 209 MET A O 1
ATOM 1669 N N . GLN A 1 210 ? 0.112 13.133 34.740 1.00 43.31 210 GLN A N 1
ATOM 1670 C CA . GLN A 1 210 ? -0.725 14.310 34.507 1.00 43.31 210 GLN A CA 1
ATOM 1671 C C . GLN A 1 210 ? -0.453 15.439 35.514 1.00 43.31 210 GLN A C 1
ATOM 1673 O O . GLN A 1 210 ? -0.666 16.607 35.196 1.00 43.31 210 GLN A O 1
ATOM 1678 N N . ARG A 1 211 ? 0.111 15.113 36.689 1.00 39.50 211 ARG A N 1
ATOM 1679 C CA . ARG A 1 211 ? 0.599 16.115 37.649 1.00 39.50 211 ARG A CA 1
ATOM 1680 C C . ARG A 1 211 ? 1.977 16.687 37.314 1.00 39.50 211 ARG A C 1
ATOM 1682 O O . ARG A 1 211 ? 2.244 17.797 37.745 1.00 39.50 211 ARG A O 1
ATOM 1689 N N . VAL A 1 212 ? 2.814 15.994 36.537 1.00 43.00 212 VAL A N 1
ATOM 1690 C CA . VAL A 1 212 ? 4.147 16.504 36.147 1.00 43.00 212 VAL A CA 1
ATOM 1691 C C . VAL A 1 212 ? 4.050 17.501 34.986 1.00 43.00 212 VAL A C 1
ATOM 1693 O O . VAL A 1 212 ? 4.832 18.437 34.917 1.00 43.00 212 VAL A O 1
ATOM 1696 N N . LEU A 1 213 ? 3.050 17.363 34.109 1.00 47.41 213 LEU A N 1
ATOM 1697 C CA . LEU A 1 213 ? 2.873 18.244 32.945 1.00 47.41 213 LEU A CA 1
ATOM 1698 C C . LEU A 1 213 ? 2.356 19.658 33.279 1.00 47.41 213 LEU A C 1
ATOM 1700 O O . LEU A 1 213 ? 2.353 20.515 32.399 1.00 47.41 213 LEU A O 1
ATOM 1704 N N . LEU A 1 214 ? 1.903 19.915 34.512 1.00 44.56 214 LEU A N 1
ATOM 1705 C CA . LEU A 1 214 ? 1.284 21.194 34.899 1.00 44.56 214 LEU A CA 1
ATOM 1706 C C . LEU A 1 214 ? 2.042 21.962 35.993 1.00 44.56 214 LEU A C 1
ATOM 1708 O O . LEU A 1 214 ? 1.580 23.022 36.414 1.00 44.56 214 LEU A O 1
ATOM 1712 N N . SER A 1 215 ? 3.197 21.475 36.444 1.00 38.31 215 SER A N 1
ATOM 1713 C CA . SER A 1 215 ? 3.982 22.138 37.486 1.00 38.31 215 SER A CA 1
ATOM 1714 C C . SER A 1 215 ? 5.444 22.288 37.078 1.00 38.31 215 SER A C 1
ATOM 1716 O O . SER A 1 215 ? 6.117 21.288 36.862 1.00 38.31 215 SER A O 1
ATOM 1718 N N . GLU A 1 216 ? 5.897 23.548 37.107 1.00 37.25 216 GLU A N 1
ATOM 1719 C CA . GLU A 1 216 ? 7.288 24.023 36.998 1.00 37.25 216 GLU A CA 1
ATOM 1720 C C . GLU A 1 216 ? 7.780 24.092 35.541 1.00 37.25 216 GLU A C 1
ATOM 1722 O O . GLU A 1 216 ? 7.859 23.107 34.830 1.00 37.25 216 GLU A O 1
ATOM 1727 N N . GLY A 1 217 ? 7.976 25.269 34.949 1.00 36.62 217 GLY A N 1
ATOM 1728 C CA . GLY A 1 217 ? 8.870 26.328 35.408 1.00 36.62 217 GLY A CA 1
ATOM 1729 C C . GLY A 1 217 ? 10.034 26.355 34.416 1.00 36.62 217 GLY A C 1
ATOM 1730 O O . GLY A 1 217 ? 10.697 25.350 34.231 1.00 36.62 217 GLY A O 1
ATOM 1731 N N . TYR A 1 218 ? 10.215 27.465 33.699 1.00 40.41 218 TYR A N 1
ATOM 1732 C CA . TYR A 1 218 ? 11.172 27.635 32.599 1.00 40.41 218 TYR A CA 1
ATOM 1733 C C . TYR A 1 218 ? 12.560 27.005 32.865 1.00 40.41 218 TYR A C 1
ATOM 1735 O O . TYR A 1 218 ? 13.429 27.639 33.464 1.00 40.41 218 TYR A O 1
ATOM 1743 N N . GLN A 1 219 ? 12.796 25.789 32.362 1.00 42.00 219 GLN A N 1
ATOM 1744 C CA . GLN A 1 219 ? 14.097 25.122 32.385 1.00 42.00 219 GLN A CA 1
ATOM 1745 C C . GLN A 1 219 ? 14.481 24.673 30.963 1.00 42.00 219 GLN A C 1
ATOM 1747 O O . GLN A 1 219 ? 13.871 23.804 30.365 1.00 42.00 219 GLN A O 1
ATOM 1752 N N . GLN A 1 220 ? 15.482 25.376 30.432 1.00 51.75 220 GLN A N 1
ATOM 1753 C CA . GLN A 1 220 ? 16.405 25.083 29.328 1.00 51.75 220 GLN A CA 1
ATOM 1754 C C . GLN A 1 220 ? 16.007 24.030 28.249 1.00 51.75 220 GLN A C 1
ATOM 1756 O O . GLN A 1 220 ? 15.971 22.838 28.543 1.00 51.75 220 GLN A O 1
ATOM 1761 N N . PRO A 1 221 ? 15.942 24.406 26.946 1.00 54.59 221 PRO A N 1
ATOM 1762 C CA . PRO A 1 221 ? 15.626 23.503 25.818 1.00 54.59 221 PRO A CA 1
ATOM 1763 C C . PRO A 1 221 ? 16.519 22.257 25.658 1.00 54.59 221 PRO A C 1
ATOM 1765 O O . PRO A 1 221 ? 16.243 21.396 24.830 1.00 54.59 221 PRO A O 1
ATOM 1768 N N . GLN A 1 222 ? 17.635 22.184 26.385 1.00 56.94 222 GLN A N 1
ATOM 1769 C CA . GLN A 1 222 ? 18.580 21.066 26.364 1.00 56.94 222 GLN A CA 1
ATOM 1770 C C . GLN A 1 222 ? 18.102 19.874 27.202 1.00 56.94 222 GLN A C 1
ATOM 1772 O O . GLN A 1 222 ? 18.396 18.733 26.844 1.00 56.94 222 GLN A O 1
ATOM 1777 N N . ASP A 1 223 ? 17.370 20.110 28.292 1.00 67.31 223 ASP A N 1
ATOM 1778 C CA . ASP A 1 223 ? 16.916 19.025 29.165 1.00 67.31 223 ASP A CA 1
ATOM 1779 C C . ASP A 1 223 ? 15.703 18.302 28.575 1.00 67.31 223 ASP A C 1
ATOM 1781 O O . ASP A 1 223 ? 15.670 17.071 28.601 1.00 67.31 223 ASP A O 1
ATOM 1785 N N . ASP A 1 224 ? 14.808 19.022 27.892 1.00 66.69 224 ASP A N 1
ATOM 1786 C CA . ASP A 1 224 ? 13.701 18.428 27.128 1.00 66.69 224 ASP A CA 1
ATOM 1787 C C . ASP A 1 224 ? 14.202 17.485 26.024 1.00 66.69 224 ASP A C 1
ATOM 1789 O O . ASP A 1 224 ? 13.637 16.416 25.798 1.00 66.69 224 ASP A O 1
ATOM 1793 N N . GLN A 1 225 ? 15.308 17.836 25.359 1.00 70.75 225 GLN A N 1
ATOM 1794 C CA . GLN A 1 225 ? 15.919 17.001 24.318 1.00 70.75 225 GLN A CA 1
ATOM 1795 C C . GLN A 1 225 ? 16.531 15.723 24.889 1.00 70.75 225 GLN A C 1
ATOM 1797 O O . GLN A 1 225 ? 16.368 14.644 24.315 1.00 70.75 225 GLN A O 1
ATOM 1802 N N . LYS A 1 226 ? 17.215 15.821 26.033 1.00 75.06 226 LYS A N 1
ATOM 1803 C CA . LYS A 1 226 ? 17.773 14.654 26.731 1.00 75.06 226 LYS A CA 1
ATOM 1804 C C . LYS A 1 226 ? 16.674 13.750 27.271 1.00 75.06 226 LYS A C 1
ATOM 1806 O O . LYS A 1 226 ? 16.805 12.528 27.220 1.00 75.06 226 LYS A O 1
ATOM 1811 N N . LEU A 1 227 ? 15.594 14.342 27.769 1.00 76.31 227 LEU A N 1
ATOM 1812 C CA . LEU A 1 227 ? 14.436 13.624 28.271 1.00 76.31 227 LEU A CA 1
ATOM 1813 C C . LEU A 1 227 ? 13.715 12.888 27.133 1.00 76.31 227 LEU A C 1
ATOM 1815 O O . LEU A 1 227 ? 13.434 11.696 27.256 1.00 76.31 227 LEU A O 1
ATOM 1819 N N . LEU A 1 228 ? 13.510 13.557 25.997 1.00 78.06 228 LEU A N 1
ATOM 1820 C CA . LEU A 1 228 ? 12.987 12.950 24.775 1.00 78.06 228 LEU A CA 1
ATOM 1821 C C . LEU A 1 228 ? 13.863 11.778 24.316 1.00 78.06 228 LEU A C 1
ATOM 1823 O O . LEU A 1 228 ? 13.349 10.688 24.081 1.00 78.06 228 LEU A O 1
ATOM 1827 N N . LEU A 1 229 ? 15.184 11.962 24.248 1.00 77.75 229 LEU A N 1
ATOM 1828 C CA . LEU A 1 229 ? 16.116 10.905 23.852 1.00 77.75 229 LEU A CA 1
ATOM 1829 C C . LEU A 1 229 ? 16.075 9.712 24.814 1.00 77.75 229 LEU A C 1
ATOM 1831 O O . LEU A 1 229 ? 16.054 8.561 24.376 1.00 77.75 229 LEU A O 1
ATOM 1835 N N . LYS A 1 230 ? 16.006 9.974 26.122 1.00 78.81 230 LYS A N 1
ATOM 1836 C CA . LYS A 1 230 ? 15.830 8.943 27.148 1.00 78.81 230 LYS A CA 1
ATOM 1837 C C . LYS A 1 230 ? 14.543 8.146 26.921 1.00 78.81 230 LYS A C 1
ATOM 1839 O O . LYS A 1 230 ? 14.574 6.927 27.014 1.00 78.81 230 LYS A O 1
ATOM 1844 N N . TYR A 1 231 ? 13.433 8.794 26.577 1.00 74.31 231 TYR A N 1
ATOM 1845 C CA . TYR A 1 231 ? 12.178 8.089 26.306 1.00 74.31 231 TYR A CA 1
ATOM 1846 C C . TYR A 1 231 ? 12.186 7.311 24.988 1.00 74.31 231 TYR A C 1
ATOM 1848 O O . TYR A 1 231 ? 11.643 6.210 24.932 1.00 74.31 231 TYR A O 1
ATOM 1856 N N . ILE A 1 232 ? 12.846 7.836 23.956 1.00 76.06 232 ILE A N 1
ATOM 1857 C CA . ILE A 1 232 ? 13.003 7.158 22.662 1.00 76.06 232 ILE A CA 1
ATOM 1858 C C . ILE A 1 232 ? 13.863 5.895 22.789 1.00 76.06 232 ILE A C 1
ATOM 1860 O O . ILE A 1 232 ? 13.620 4.917 22.088 1.00 76.06 232 ILE A O 1
ATOM 1864 N N . THR A 1 233 ? 14.850 5.906 23.684 1.00 72.38 233 THR A N 1
ATOM 1865 C CA . THR A 1 233 ? 15.807 4.803 23.874 1.00 72.38 233 THR A CA 1
ATOM 1866 C C . THR A 1 233 ? 15.396 3.790 24.952 1.00 72.38 233 THR A C 1
ATOM 1868 O O . THR A 1 233 ? 16.005 2.730 25.052 1.00 72.38 233 THR A O 1
ATOM 1871 N N . GLN A 1 234 ? 14.365 4.075 25.754 1.00 74.12 234 GLN A N 1
ATOM 1872 C CA . GLN A 1 234 ? 13.820 3.155 26.764 1.00 74.12 234 GLN A CA 1
ATOM 1873 C C . GLN A 1 234 ? 12.748 2.212 26.185 1.00 74.12 234 GLN A C 1
ATOM 1875 O O . GLN A 1 234 ? 12.297 2.382 25.058 1.00 74.12 234 GLN A O 1
ATOM 1880 N N . HIS A 1 235 ? 12.286 1.229 26.971 1.00 58.25 235 HIS A N 1
ATOM 1881 C CA . HIS A 1 235 ? 11.334 0.185 26.545 1.00 58.25 235 HIS A CA 1
ATOM 1882 C C . HIS A 1 235 ? 9.971 0.680 26.014 1.00 58.25 235 HIS A C 1
ATOM 1884 O O . HIS A 1 235 ? 9.253 -0.110 25.411 1.00 58.25 235 HIS A O 1
ATOM 1890 N N . LEU A 1 236 ? 9.604 1.959 26.189 1.00 62.09 236 LEU A N 1
ATOM 1891 C CA . LEU A 1 236 ? 8.437 2.549 25.509 1.00 62.09 236 LEU A CA 1
ATOM 1892 C C . LEU A 1 236 ? 8.702 2.840 24.024 1.00 62.09 236 LEU A C 1
ATOM 1894 O O . LEU A 1 236 ? 7.765 2.930 23.233 1.00 62.09 236 LEU A O 1
ATOM 1898 N N . GLY A 1 237 ? 9.969 3.006 23.649 1.00 65.81 237 GLY A N 1
ATOM 1899 C CA . GLY A 1 237 ? 10.381 3.348 22.299 1.00 65.81 237 GLY A CA 1
ATOM 1900 C C . GLY A 1 237 ? 10.485 2.169 21.343 1.00 65.81 237 GLY A C 1
ATOM 1901 O O . GLY A 1 237 ? 10.631 2.382 20.139 1.00 65.81 237 GLY A O 1
ATOM 1902 N N . PHE A 1 238 ? 10.380 0.946 21.864 1.00 75.50 238 PHE A N 1
ATOM 1903 C CA . PHE A 1 238 ? 10.666 -0.281 21.137 1.00 75.50 238 PHE A CA 1
ATOM 1904 C C . PHE A 1 238 ? 9.487 -1.249 21.170 1.00 75.50 238 PHE A C 1
ATOM 1906 O O . PHE A 1 238 ? 8.888 -1.500 22.211 1.00 75.50 238 PHE A O 1
ATOM 1913 N N . SER A 1 239 ? 9.181 -1.836 20.015 1.00 81.56 239 SER A N 1
ATOM 1914 C CA . SER A 1 239 ? 8.281 -2.982 19.896 1.00 81.56 239 SER A CA 1
ATOM 1915 C C . SER A 1 239 ? 9.075 -4.139 19.298 1.00 81.56 239 SER A C 1
ATOM 1917 O O . SER A 1 239 ? 9.402 -4.137 18.109 1.00 81.56 239 SER A O 1
ATOM 1919 N N . GLY A 1 240 ? 9.474 -5.089 20.148 1.00 77.38 240 GLY A N 1
ATOM 1920 C CA . GLY A 1 240 ? 10.511 -6.065 19.799 1.00 77.38 240 GLY A CA 1
ATOM 1921 C C . GLY A 1 240 ? 11.838 -5.363 19.483 1.00 77.38 240 GLY A C 1
ATOM 1922 O O . GLY A 1 240 ? 12.236 -4.451 20.201 1.00 77.38 240 GLY A O 1
ATOM 1923 N N . ASN A 1 241 ? 12.479 -5.733 18.370 1.00 75.50 241 ASN A N 1
ATOM 1924 C CA . ASN A 1 241 ? 13.731 -5.117 17.900 1.00 75.50 241 ASN A CA 1
ATOM 1925 C C . ASN A 1 241 ? 13.503 -3.858 17.038 1.00 75.50 241 ASN A C 1
ATOM 1927 O O . ASN A 1 241 ? 14.403 -3.420 16.333 1.00 75.50 241 ASN A O 1
ATOM 1931 N N . LYS A 1 242 ? 12.286 -3.293 17.018 1.00 81.12 242 LYS A N 1
ATOM 1932 C CA . LYS A 1 242 ? 11.963 -2.127 16.181 1.00 81.12 242 LYS A CA 1
ATOM 1933 C C . LYS A 1 242 ? 11.843 -0.860 17.034 1.00 81.12 242 LYS A C 1
ATOM 1935 O O . LYS A 1 242 ? 10.996 -0.849 17.930 1.00 81.12 242 LYS A O 1
ATOM 1940 N N . PRO A 1 243 ? 12.585 0.221 16.733 1.00 84.81 243 PRO A N 1
ATOM 1941 C CA . PRO A 1 243 ? 12.537 1.490 17.467 1.00 84.81 243 PRO A CA 1
ATOM 1942 C C . PRO A 1 243 ? 11.322 2.336 17.029 1.00 84.81 243 PRO A C 1
ATOM 1944 O O . PRO A 1 243 ? 11.447 3.373 16.375 1.00 84.81 243 PRO A O 1
ATOM 1947 N N . VAL A 1 244 ? 10.110 1.862 17.335 1.00 82.88 244 VAL A N 1
ATOM 1948 C CA . VAL A 1 244 ? 8.836 2.433 16.858 1.00 82.88 244 VAL A CA 1
ATOM 1949 C C . VAL A 1 244 ? 8.645 3.897 17.267 1.00 82.88 244 VAL A C 1
ATOM 1951 O O . VAL A 1 244 ? 8.247 4.702 16.425 1.00 82.88 244 VAL A O 1
ATOM 1954 N N . ALA A 1 245 ? 8.943 4.282 18.513 1.00 84.06 245 ALA A N 1
ATOM 1955 C CA . ALA A 1 245 ? 8.767 5.685 18.910 1.00 84.06 245 ALA A CA 1
ATOM 1956 C C . ALA A 1 245 ? 9.768 6.603 18.203 1.00 84.06 245 ALA A C 1
ATOM 1958 O O . ALA A 1 245 ? 9.394 7.700 17.791 1.00 84.06 245 ALA A O 1
ATOM 1959 N N . ALA A 1 246 ? 11.008 6.139 18.006 1.00 85.31 246 ALA A N 1
ATOM 1960 C CA . ALA A 1 246 ? 12.024 6.879 17.261 1.00 85.31 246 ALA A CA 1
ATOM 1961 C C . ALA A 1 246 ? 11.542 7.178 15.832 1.00 85.31 246 ALA A C 1
ATOM 1963 O O . ALA A 1 246 ? 11.618 8.318 15.381 1.00 85.31 246 ALA A O 1
ATOM 1964 N N . LEU A 1 247 ? 10.971 6.174 15.155 1.00 83.88 247 LEU A N 1
ATOM 1965 C CA . LEU A 1 247 ? 10.431 6.299 13.797 1.00 83.88 247 LEU A CA 1
ATOM 1966 C C . LEU A 1 247 ? 9.236 7.257 13.719 1.00 83.88 247 LEU A C 1
ATOM 1968 O O . LEU A 1 247 ? 9.184 8.096 12.822 1.00 83.88 247 LEU A O 1
ATOM 1972 N N . LEU A 1 248 ? 8.295 7.170 14.662 1.00 85.31 248 LEU A N 1
ATOM 1973 C CA . LEU A 1 248 ? 7.123 8.052 14.694 1.00 85.31 248 LEU A CA 1
ATOM 1974 C C . LEU A 1 248 ? 7.514 9.512 14.932 1.00 85.31 248 LEU A C 1
ATOM 1976 O O . LEU A 1 248 ? 7.004 10.408 14.258 1.00 85.31 248 LEU A O 1
ATOM 1980 N N . ILE A 1 249 ? 8.446 9.755 15.854 1.00 83.12 249 ILE A N 1
ATOM 1981 C CA . ILE A 1 249 ? 8.936 11.104 16.155 1.00 83.12 249 ILE A CA 1
ATOM 1982 C C . ILE A 1 249 ? 9.737 11.642 14.969 1.00 83.12 249 ILE A C 1
ATOM 1984 O O . ILE A 1 249 ? 9.512 12.777 14.557 1.00 83.12 249 ILE A O 1
ATOM 1988 N N . TYR A 1 250 ? 10.601 10.826 14.359 1.00 83.88 250 TYR A N 1
ATOM 1989 C CA . TYR A 1 250 ? 11.311 11.179 13.129 1.00 83.88 250 TYR A CA 1
ATOM 1990 C C . TYR A 1 250 ? 10.344 11.594 12.012 1.00 83.88 250 TYR A C 1
ATOM 1992 O O . TYR A 1 250 ? 10.507 12.652 11.405 1.00 83.88 250 TYR A O 1
ATOM 2000 N N . GLN A 1 251 ? 9.303 10.794 11.772 1.00 83.56 251 GLN A N 1
ATOM 2001 C CA . GLN A 1 251 ? 8.309 11.048 10.732 1.00 83.56 251 GLN A CA 1
ATOM 2002 C C . GLN A 1 251 ? 7.482 12.309 11.014 1.00 83.56 251 GLN A C 1
ATOM 2004 O O . GLN A 1 251 ? 7.229 13.096 10.100 1.00 83.56 251 GLN A O 1
ATOM 2009 N N . TYR A 1 252 ? 7.096 12.530 12.272 1.00 83.44 252 TYR A N 1
ATOM 2010 C CA . TYR A 1 252 ? 6.382 13.735 12.687 1.00 83.44 252 TYR A CA 1
ATOM 2011 C C . TYR A 1 252 ? 7.238 14.991 12.508 1.00 83.44 252 TYR A C 1
ATOM 2013 O O . TYR A 1 252 ? 6.779 15.969 11.917 1.00 83.44 252 TYR A O 1
ATOM 2021 N N . LEU A 1 253 ? 8.497 14.954 12.957 1.00 78.88 253 LEU A N 1
ATOM 2022 C CA . LEU A 1 253 ? 9.435 16.063 12.792 1.00 78.88 253 LEU A CA 1
ATOM 2023 C C . LEU A 1 253 ? 9.653 16.371 11.309 1.00 78.88 253 LEU A C 1
ATOM 2025 O O . LEU A 1 253 ? 9.556 17.536 10.921 1.00 78.88 253 LEU A O 1
ATOM 2029 N N . LEU A 1 254 ? 9.851 15.334 10.482 1.00 79.81 254 LEU A N 1
ATOM 2030 C CA . LEU A 1 254 ? 10.000 15.443 9.029 1.00 79.81 254 LEU A CA 1
ATOM 2031 C C . LEU A 1 254 ? 8.798 16.148 8.381 1.00 79.81 254 LEU A C 1
ATOM 2033 O O . LEU A 1 254 ? 8.974 17.052 7.564 1.00 79.81 254 LEU A O 1
ATOM 2037 N N . HIS A 1 255 ? 7.581 15.760 8.768 1.00 77.75 255 HIS A N 1
ATOM 2038 C CA . HIS A 1 255 ? 6.342 16.318 8.227 1.00 77.75 255 HIS A CA 1
ATOM 2039 C C . HIS A 1 255 ? 6.080 17.758 8.686 1.00 77.75 255 HIS A C 1
ATOM 2041 O O . HIS A 1 255 ? 5.694 18.605 7.883 1.00 77.75 255 HIS A O 1
ATOM 2047 N N . SER A 1 256 ? 6.338 18.049 9.961 1.00 73.12 256 SER A N 1
ATOM 2048 C CA . SER A 1 256 ? 6.094 19.351 10.592 1.00 73.12 256 SER A CA 1
ATOM 2049 C C . SER A 1 256 ? 7.054 20.455 10.109 1.00 73.12 256 SER A C 1
ATOM 2051 O O . SER A 1 256 ? 6.928 21.609 10.514 1.00 73.12 256 SER A O 1
ATOM 2053 N N . ARG A 1 257 ? 8.043 20.126 9.255 1.00 66.25 257 ARG A N 1
ATOM 2054 C CA . ARG A 1 257 ? 9.116 21.041 8.815 1.00 66.25 257 ARG A CA 1
ATOM 2055 C C . ARG A 1 257 ? 9.724 21.836 9.976 1.00 66.25 257 ARG A C 1
ATOM 2057 O O . ARG A 1 257 ? 10.154 22.972 9.801 1.00 66.25 257 ARG A O 1
ATOM 2064 N N . SER A 1 258 ? 9.811 21.241 11.167 1.00 62.59 258 SER A N 1
ATOM 2065 C CA . SER A 1 258 ? 10.280 21.915 12.391 1.00 62.59 258 SER A CA 1
ATOM 2066 C C . SER A 1 258 ? 11.784 22.260 12.374 1.00 62.59 258 SER A C 1
ATOM 2068 O O . SER A 1 258 ? 12.377 22.533 13.412 1.00 62.59 258 SER A O 1
ATOM 2070 N N . PHE A 1 259 ? 12.407 22.262 11.194 1.00 58.75 259 PHE A N 1
ATOM 2071 C CA . PHE A 1 259 ? 13.842 22.378 10.948 1.00 58.75 259 PHE A CA 1
ATOM 2072 C C . PHE A 1 259 ? 14.306 23.788 10.579 1.00 58.75 259 PHE A C 1
ATOM 2074 O O . PHE A 1 259 ? 15.501 23.996 10.399 1.00 58.75 259 PHE A O 1
ATOM 2081 N N . GLU A 1 260 ? 13.410 24.763 10.453 1.00 52.97 260 GLU A N 1
ATOM 2082 C CA . GLU A 1 260 ? 13.806 26.089 9.956 1.00 52.97 260 GLU A CA 1
ATOM 2083 C C . GLU A 1 260 ? 14.328 27.035 11.048 1.00 52.97 260 GLU A C 1
ATOM 2085 O O . GLU A 1 260 ? 14.934 28.052 10.725 1.00 52.97 260 GLU A O 1
ATOM 2090 N N . VAL A 1 261 ? 14.163 26.708 12.337 1.00 53.84 261 VAL A N 1
ATOM 2091 C CA . VAL A 1 261 ? 14.366 27.705 13.408 1.00 53.84 261 VAL A CA 1
ATOM 2092 C C . VAL A 1 261 ? 15.603 27.448 14.277 1.00 53.84 261 VAL A C 1
ATOM 2094 O O . VAL A 1 261 ? 16.207 28.399 14.772 1.00 53.84 261 VAL A O 1
ATOM 2097 N N . THR A 1 262 ? 16.058 26.205 14.467 1.00 53.47 262 THR A N 1
ATOM 2098 C CA . THR A 1 262 ? 17.293 25.923 15.228 1.00 53.47 262 THR A CA 1
ATOM 2099 C C . THR A 1 262 ? 17.829 24.537 14.873 1.00 53.47 262 THR A C 1
ATOM 2101 O O . THR A 1 262 ? 17.074 23.570 14.899 1.00 53.47 262 THR A O 1
ATOM 2104 N N . LYS A 1 263 ? 19.131 24.412 14.570 1.00 56.19 263 LYS A N 1
ATOM 2105 C CA . LYS A 1 263 ? 19.814 23.112 14.423 1.00 56.19 263 LYS A CA 1
ATOM 2106 C C . LYS A 1 263 ? 19.837 22.386 15.772 1.00 56.19 263 LYS A C 1
ATOM 2108 O O . LYS A 1 263 ? 20.817 22.458 16.508 1.00 56.19 263 LYS A O 1
ATOM 2113 N N . THR A 1 264 ? 18.743 21.734 16.136 1.00 65.50 264 THR A N 1
ATOM 2114 C CA . THR A 1 264 ? 18.689 20.862 17.304 1.00 65.50 264 THR A CA 1
ATOM 2115 C C . THR A 1 264 ? 19.232 19.493 16.886 1.00 65.50 264 THR A C 1
ATOM 2117 O O . THR A 1 264 ? 18.720 18.872 15.959 1.00 65.50 264 THR A O 1
ATOM 2120 N N . GLY A 1 265 ? 20.279 18.996 17.557 1.00 68.50 265 GLY A N 1
ATOM 2121 C CA . GLY A 1 265 ? 20.887 17.673 17.290 1.00 68.50 265 GLY A CA 1
ATOM 2122 C C . GLY A 1 265 ? 19.974 16.475 17.608 1.00 68.50 265 GLY A C 1
ATOM 2123 O O . GLY A 1 265 ? 20.418 15.331 17.661 1.00 68.50 265 GLY A O 1
ATOM 2124 N N . VAL A 1 266 ? 18.687 16.740 17.845 1.00 73.50 266 VAL A N 1
ATOM 2125 C CA . VAL A 1 266 ? 17.635 15.760 18.122 1.00 73.50 266 VAL A CA 1
ATOM 2126 C C . VAL A 1 266 ? 17.458 14.823 16.936 1.00 73.50 266 VAL A C 1
ATOM 2128 O O . VAL A 1 266 ? 17.306 13.624 17.130 1.00 73.50 266 VAL A O 1
ATOM 2131 N N . PHE A 1 267 ? 17.533 15.344 15.710 1.00 77.06 267 PHE A N 1
ATOM 2132 C CA . PHE A 1 267 ? 17.396 14.533 14.503 1.00 77.06 267 PHE A CA 1
ATOM 2133 C C . PHE A 1 267 ? 18.522 13.503 14.373 1.00 77.06 267 PHE A C 1
ATOM 2135 O O . PHE A 1 267 ? 18.244 12.318 14.211 1.00 77.06 267 PHE A O 1
ATOM 2142 N N . ASP A 1 268 ? 19.775 13.938 14.533 1.00 79.75 268 ASP A N 1
ATOM 2143 C CA . ASP A 1 268 ? 20.945 13.055 14.486 1.00 79.75 268 ASP A CA 1
ATOM 2144 C C . ASP A 1 268 ? 20.893 12.004 15.601 1.00 79.75 268 ASP A C 1
ATOM 2146 O O . ASP A 1 268 ? 21.195 10.835 15.374 1.00 79.75 268 ASP A O 1
ATOM 2150 N N . SER A 1 269 ? 20.418 12.394 16.788 1.00 78.81 269 SER A N 1
ATOM 2151 C CA . SER A 1 269 ? 20.248 11.484 17.928 1.00 78.81 269 SER A CA 1
ATOM 2152 C C . SER A 1 269 ? 19.160 10.431 17.679 1.00 78.81 269 SER A C 1
ATOM 2154 O O . SER A 1 269 ? 19.326 9.268 18.045 1.00 78.81 269 SER A O 1
ATOM 2156 N N . ILE A 1 270 ? 18.051 10.810 17.034 1.00 81.94 270 ILE A N 1
ATOM 2157 C CA . ILE A 1 270 ? 16.981 9.880 16.646 1.00 81.94 270 ILE A CA 1
ATOM 2158 C C . ILE A 1 270 ? 17.464 8.942 15.537 1.00 81.94 270 ILE A C 1
ATOM 2160 O O . ILE A 1 270 ? 17.217 7.741 15.612 1.00 81.94 270 ILE A O 1
ATOM 2164 N N . LEU A 1 271 ? 18.183 9.461 14.539 1.00 83.19 271 LEU A N 1
ATOM 2165 C CA . LEU A 1 271 ? 18.761 8.656 13.463 1.00 83.19 271 LEU A CA 1
ATOM 2166 C C . LEU A 1 271 ? 19.763 7.636 14.019 1.00 83.19 271 LEU A C 1
ATOM 2168 O O . LEU A 1 271 ? 19.728 6.467 13.648 1.00 83.19 271 LEU A O 1
ATOM 2172 N N . GLN A 1 272 ? 20.607 8.061 14.962 1.00 83.31 272 GLN A N 1
ATOM 2173 C CA . GLN A 1 272 ? 21.527 7.183 15.675 1.00 83.31 272 GLN A CA 1
ATOM 2174 C C . GLN A 1 272 ? 20.774 6.101 16.454 1.00 83.31 272 GLN A C 1
ATOM 2176 O O . GLN A 1 272 ? 21.120 4.934 16.330 1.00 83.31 272 GLN A O 1
ATOM 2181 N N . ALA A 1 273 ? 19.720 6.453 17.195 1.00 80.31 273 ALA A N 1
ATOM 2182 C CA . ALA A 1 273 ? 18.910 5.476 17.923 1.00 80.31 273 ALA A CA 1
ATOM 2183 C C . ALA A 1 273 ? 18.230 4.459 16.989 1.00 80.31 273 ALA A C 1
ATOM 2185 O O . ALA A 1 273 ? 18.141 3.282 17.331 1.00 80.31 273 ALA A O 1
ATOM 2186 N N . ILE A 1 274 ? 17.783 4.890 15.804 1.00 83.12 274 ILE A N 1
ATOM 2187 C CA . ILE A 1 274 ? 17.216 3.995 14.787 1.00 83.12 274 ILE A CA 1
ATOM 2188 C C . ILE A 1 274 ? 18.292 3.054 14.234 1.00 83.12 274 ILE A C 1
ATOM 2190 O O . ILE A 1 274 ? 18.066 1.847 14.154 1.00 83.12 274 ILE A O 1
ATOM 2194 N N . ASN A 1 275 ? 19.466 3.583 13.892 1.00 83.62 275 ASN A N 1
ATOM 2195 C CA . ASN A 1 275 ? 20.566 2.797 13.335 1.00 83.62 275 ASN A CA 1
ATOM 2196 C C . ASN A 1 275 ? 21.116 1.791 14.359 1.00 83.62 275 ASN A C 1
ATOM 2198 O O . ASN A 1 275 ? 21.252 0.619 14.040 1.00 83.62 275 ASN A O 1
ATOM 2202 N N . SER A 1 276 ? 21.317 2.199 15.615 1.00 80.69 276 SER A N 1
ATOM 2203 C CA . SER A 1 276 ? 21.768 1.309 16.698 1.00 80.69 276 SER A CA 1
ATOM 2204 C C . SER A 1 276 ? 20.757 0.224 17.083 1.00 80.69 276 SER A C 1
ATOM 2206 O O . SER A 1 276 ? 21.119 -0.732 17.755 1.00 80.69 276 SER A O 1
ATOM 2208 N N . ALA A 1 277 ? 19.488 0.386 16.711 1.00 74.31 277 ALA A N 1
ATOM 2209 C CA . ALA A 1 277 ? 18.438 -0.604 16.928 1.00 74.31 277 ALA A CA 1
ATOM 2210 C C . ALA A 1 277 ? 18.262 -1.580 15.755 1.00 74.31 277 ALA A C 1
ATOM 2212 O O . ALA A 1 277 ? 17.569 -2.586 15.900 1.00 74.31 277 ALA A O 1
ATOM 2213 N N . THR A 1 278 ? 18.793 -1.232 14.580 1.00 70.31 278 THR A N 1
ATOM 2214 C CA . THR A 1 278 ? 18.622 -1.988 13.329 1.00 70.31 278 THR A CA 1
ATOM 2215 C C . THR A 1 278 ? 19.885 -2.725 12.887 1.00 70.31 278 THR A C 1
ATOM 2217 O O . THR A 1 278 ? 19.799 -3.548 11.976 1.00 70.31 278 THR A O 1
ATOM 2220 N N . GLU A 1 279 ? 21.013 -2.455 13.545 1.00 58.31 279 GLU A N 1
ATOM 2221 C CA . GLU A 1 279 ? 22.257 -3.235 13.507 1.00 58.31 279 GLU A CA 1
ATOM 2222 C C . GLU A 1 279 ? 22.199 -4.417 14.489 1.00 58.31 279 GLU A C 1
ATOM 2224 O O . GLU A 1 279 ? 22.600 -5.532 14.081 1.00 58.31 279 GLU A O 1
#

Radius of gyration: 55.65 Å; chains: 1; bounding box: 105×72×195 Å

Secondary structure (DSSP, 8-state):
-HHHHHHHHHHHHHHHHHHHHHHHHHHHHHHHHHHHHHHHHHHHHHHHHHHHHHHHHHHHHHHHHHHHHHHHHHHHHHHHHHHHHHHHHHHHHHHHHHHHHHHHHHHHHHHHHHHHHHHHHHHHHHHHHHHHHHHHHHHHHSS------------------PPP-----------------------------------------HHHHHHHTTS-----HHHHHHHHHHHHHSTTS-BTTB-HHHHHHHHHHHHTTTTSS---THHHHHHHHHHHHH-

Sequence (279 aa):
MLEQDIVVKVASLEAEKQENDAIRKSLVEAQERNDELFMKIRDSEYKAHQLQDTVQKLQVDAISRLSSFVLEKQESDAVKKALTEARGRNEDLIRRNEDLLDRNDDLIKKLEELQETVQKLEGKSSNLEAENQTLRQHSIVSTPSTAKSQASYSKISMIHRSQENGHILNGNVPYAEMRSSFGPAETRPYMGSAPDLTIHRDYDTGEKMQRVLLSEGYQQPQDDQKLLLKYITQHLGFSGNKPVAALLIYQYLLHSRSFEVTKTGVFDSILQAINSATE

Foldseek 3Di:
DVVVVVVVVVVVVVVVVVVVVVVVVVVVVVVVVVVVVVVVVVVVVVVVVVVVVVVVVVVVVVVVVVVVVVVVVVVVVVVVVVVVVVVVVVVVVVVVVVVVVVVVVVVVVVVVVVVVVVVVVVVVVVVVVVVVVVVVVVVVVPDDDDDDDDDDDDDDDDDDDDDDDDDDDDDDDDDDDDDDDDDDDDDDDDDDDDDDDDDDDDPDDVVVVVVVVPDDDDDDPVVVLVVLLVCLLDPVQDDPLARNVLVVVLVVCVVVVVPPPDPDCSNVSSVVSRVVSVD

Organism: Aegilops tauschii subsp. strangulata (NCBI:txid200361)

pLDDT: mean 75.01, std 25.55, range [26.11, 98.69]